Protein AF-A0A257JFY9-F1 (afdb_monomer)

Solvent-accessible surface area (backbone atoms only — not comparable to full-atom values): 14372 Å² total; per-residue (Å²): 50,41,47,43,81,92,27,45,66,62,56,50,49,62,39,60,80,64,70,38,51,76,47,76,38,41,36,40,31,43,28,37,95,82,37,39,39,58,77,63,49,27,48,38,34,42,31,42,54,89,58,31,30,32,40,34,43,37,34,65,67,90,43,100,88,45,66,50,74,50,78,41,83,51,62,62,75,51,90,72,75,80,79,88,63,57,64,82,46,59,60,69,69,66,12,53,51,51,44,61,48,22,59,92,51,60,35,70,68,42,69,66,40,84,53,28,37,38,42,31,46,35,37,40,39,79,49,76,56,101,62,27,32,37,38,37,35,41,36,39,43,35,30,38,21,87,90,44,74,45,81,40,42,34,45,45,78,44,81,77,46,69,47,72,66,52,58,55,54,48,52,51,51,50,26,71,76,49,62,36,46,72,49,84,77,47,72,68,60,50,34,51,28,40,58,72,75,40,78,75,77,79,63,38,67,87,60,85,57,79,79,60,99,83,56,52,68,71,60,48,51,52,34,46,50,50,40,25,46,55,14,25,45,54,11,46,26,38,43,76,74,65,52,82,50,65,59,29,57,50,33,25,55,51,18,51,53,52,41,66,71,75,108

Nearest PDB structures (foldseek):
  5a61-assembly1_A  TM=7.582E-01  e=3.805E-15  Escherichia coli K-12
  3sy3-assembly2_D  TM=6.590E-01  e=3.812E-07  Bacillus anthracis str. 'Ames Ancestor'
  2gfg-assembly3_C  TM=6.046E-01  e=3.385E-06  Halalkalibacterium halodurans
  6yp4-assembly1_A-2  TM=6.021E-01  e=1.535E-05  Hippeastrum hybrid cultivar
  2aca-assembly1_B  TM=4.364E-01  e=3.136E-03  Vibrio parahaemolyticus

Mean predicted aligned error: 5.51 Å

Sequence (263 aa):
MEVPASSQAGVAQSFEHAAATQSALRAIYFDTEQQDLRRNGMSLRLRLEGEAWIQTVKAETGSPLARLEHNVERELAADPLPAINLARHKTGEVGKQLARALAGRGGWRARLLPMFEVQVQRRTLLVTTPEAAVELVFDQGRIEAGSAVQPVSELELELKSGDPGQVLKLARQWCATHGLWLNTVSKASRGWRLVDGGGFGPAVFAHPPQYKAKTAGGAVVARVLDSCLDHVLGNAAAVAAGSRSDDHIHQLRVGLRRLRTAV

Structure (mmCIF, N/CA/C/O backbone):
data_AF-A0A257JFY9-F1
#
_entry.id   AF-A0A257JFY9-F1
#
loop_
_atom_site.group_PDB
_atom_site.id
_atom_site.type_symbol
_atom_site.label_atom_id
_atom_site.label_alt_id
_atom_site.label_comp_id
_atom_site.label_asym_id
_atom_site.label_entity_id
_atom_site.label_seq_id
_atom_site.pdbx_PDB_ins_code
_atom_site.Cartn_x
_atom_site.Cartn_y
_atom_site.Cartn_z
_atom_site.occupancy
_atom_site.B_iso_or_equiv
_atom_site.auth_seq_id
_atom_site.auth_comp_id
_atom_site.auth_asym_id
_atom_site.auth_atom_id
_atom_site.pdbx_PDB_model_num
ATOM 1 N N . MET A 1 1 ? -8.357 0.951 4.622 1.00 93.88 1 MET A N 1
ATOM 2 C CA . MET A 1 1 ? -9.621 0.203 4.812 1.00 93.88 1 MET A CA 1
ATOM 3 C C . MET A 1 1 ? -10.366 0.216 3.503 1.00 93.88 1 MET A C 1
ATOM 5 O O . MET A 1 1 ? -10.376 1.255 2.865 1.00 93.88 1 MET A O 1
ATOM 9 N N . GLU A 1 2 ? -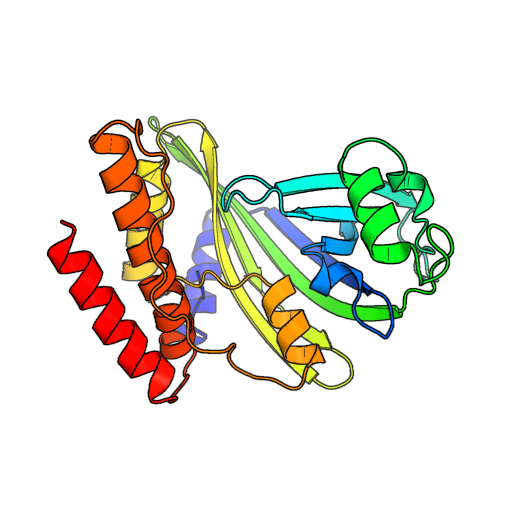10.969 -0.891 3.098 1.00 95.12 2 GLU A N 1
ATOM 10 C CA . GLU A 1 2 ? -11.787 -0.923 1.880 1.00 95.12 2 GLU A CA 1
ATOM 11 C C . GLU A 1 2 ? -13.195 -0.402 2.169 1.00 95.12 2 GLU A C 1
ATOM 13 O O . GLU A 1 2 ? -13.755 -0.652 3.241 1.00 95.12 2 GLU A O 1
ATOM 18 N N . VAL A 1 3 ? -13.751 0.326 1.204 1.00 97.00 3 VAL A N 1
ATOM 19 C CA . VAL A 1 3 ? -15.097 0.892 1.260 1.00 97.00 3 VAL A CA 1
ATOM 20 C C . VAL A 1 3 ? -16.001 0.085 0.320 1.00 97.00 3 VAL A C 1
ATOM 22 O O . VAL A 1 3 ? -15.789 0.109 -0.898 1.00 97.00 3 VAL A O 1
ATOM 25 N N . PRO A 1 4 ? -17.022 -0.626 0.837 1.00 94.81 4 PRO A N 1
ATOM 26 C CA . PRO A 1 4 ? -17.948 -1.365 -0.015 1.00 94.81 4 PRO A CA 1
ATOM 27 C C . PRO A 1 4 ? -18.702 -0.421 -0.947 1.00 94.81 4 PRO A C 1
ATOM 29 O O . PRO A 1 4 ? -19.029 0.703 -0.566 1.00 94.81 4 PRO A O 1
ATOM 32 N N . ALA A 1 5 ? -19.057 -0.911 -2.137 1.00 94.00 5 ALA A N 1
ATOM 33 C CA . ALA A 1 5 ? -19.797 -0.145 -3.142 1.00 94.00 5 ALA A CA 1
ATOM 34 C C . ALA A 1 5 ? -21.065 0.520 -2.574 1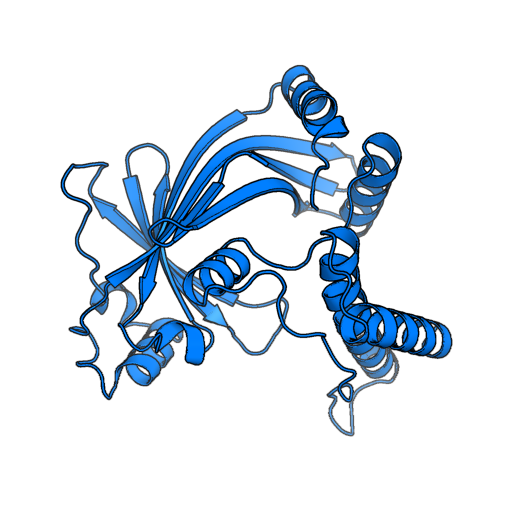.00 94.00 5 ALA A C 1
ATOM 36 O O . ALA A 1 5 ? -21.329 1.685 -2.859 1.00 94.00 5 ALA A O 1
ATOM 37 N N . SER A 1 6 ? -21.794 -0.183 -1.700 1.00 95.06 6 SER A N 1
ATOM 38 C CA . SER A 1 6 ? -23.002 0.320 -1.031 1.00 95.06 6 SER A CA 1
ATOM 39 C C . SER A 1 6 ? -22.768 1.544 -0.143 1.00 95.06 6 SER A C 1
ATOM 41 O O . SER A 1 6 ? -23.707 2.286 0.124 1.00 95.06 6 SER A O 1
ATOM 43 N N . SER A 1 7 ? -21.538 1.761 0.321 1.00 96.75 7 SER A N 1
ATOM 44 C CA . SER A 1 7 ? -21.205 2.800 1.299 1.00 96.75 7 SER A CA 1
ATOM 45 C C . SER A 1 7 ? -20.388 3.950 0.717 1.00 96.75 7 SER A C 1
ATOM 47 O O . SER A 1 7 ? -20.167 4.941 1.411 1.00 96.75 7 SER A O 1
ATOM 49 N N . GLN A 1 8 ? -19.960 3.860 -0.546 1.00 95.62 8 GLN A N 1
ATOM 50 C CA . GLN A 1 8 ? -19.114 4.874 -1.185 1.00 95.62 8 GLN A CA 1
ATOM 51 C C . GLN A 1 8 ? -19.756 6.262 -1.184 1.00 95.62 8 GLN A C 1
ATOM 53 O O . GLN A 1 8 ? -19.079 7.239 -0.880 1.00 95.62 8 GLN A O 1
ATOM 58 N N . ALA A 1 9 ? -21.059 6.348 -1.471 1.00 94.69 9 ALA A N 1
ATOM 59 C CA . ALA A 1 9 ? -21.792 7.613 -1.451 1.00 94.69 9 ALA A CA 1
ATOM 60 C C . ALA A 1 9 ? -21.845 8.222 -0.040 1.00 94.69 9 ALA A C 1
ATOM 62 O O . ALA A 1 9 ? -21.574 9.407 0.128 1.00 94.69 9 ALA A O 1
ATOM 63 N N . GLY A 1 10 ? -22.118 7.403 0.983 1.00 95.06 10 GLY A N 1
ATOM 64 C CA . GLY A 1 10 ? -22.151 7.862 2.373 1.00 95.06 10 GLY A CA 1
ATOM 65 C C . GLY A 1 10 ? -20.782 8.334 2.868 1.00 95.06 10 GLY A C 1
ATOM 66 O O . GLY A 1 10 ? -20.690 9.371 3.515 1.00 95.06 10 GLY A O 1
ATOM 67 N N . VAL A 1 11 ? -19.710 7.615 2.513 1.00 95.62 11 VAL A N 1
ATOM 68 C CA . VAL A 1 11 ? -18.333 8.033 2.821 1.00 95.62 11 VAL A CA 1
ATOM 69 C C . VAL A 1 11 ? -17.990 9.338 2.098 1.00 95.62 11 VAL A C 1
ATOM 71 O O . VAL A 1 11 ? -17.483 10.257 2.732 1.00 95.62 11 VAL A O 1
ATOM 74 N N . ALA A 1 12 ? -18.299 9.462 0.802 1.00 93.56 12 ALA A N 1
ATOM 75 C CA . ALA A 1 12 ? -18.051 10.689 0.042 1.00 93.56 12 ALA A CA 1
ATOM 76 C C . ALA A 1 12 ? -18.771 11.903 0.654 1.00 93.56 12 ALA A C 1
ATOM 78 O O . ALA A 1 12 ? -18.148 12.947 0.848 1.00 93.56 12 ALA A O 1
ATOM 79 N N . GLN A 1 13 ? -20.038 11.739 1.046 1.00 92.12 13 GLN A N 1
ATOM 80 C CA . GLN A 1 13 ? -20.827 12.791 1.685 1.00 92.12 13 GLN A CA 1
ATOM 81 C C . GLN A 1 13 ? -20.194 13.281 2.999 1.00 92.12 13 GLN A C 1
ATOM 83 O O . GLN A 1 13 ? -20.162 14.483 3.263 1.00 92.12 13 GLN A O 1
ATOM 88 N N . SER A 1 14 ? -19.635 12.377 3.813 1.00 92.44 14 SER A N 1
ATOM 89 C CA . SER A 1 14 ? -18.922 12.757 5.041 1.00 92.44 14 SER A CA 1
ATOM 90 C C . SER A 1 14 ? -17.703 13.652 4.779 1.00 92.44 14 SER A C 1
ATOM 92 O O . SER A 1 14 ? -17.395 14.505 5.608 1.00 92.44 14 SER A O 1
ATOM 94 N N . PHE A 1 15 ? -17.030 13.499 3.634 1.00 92.50 15 PHE A N 1
ATOM 95 C CA . PHE A 1 15 ? -15.916 14.368 3.232 1.00 92.50 15 PHE A CA 1
ATOM 96 C C . PHE A 1 15 ? -16.397 15.715 2.676 1.00 92.50 15 PHE A C 1
ATOM 98 O O . PHE A 1 15 ? -15.771 16.743 2.933 1.00 92.50 15 PHE A O 1
ATOM 105 N N . GLU A 1 16 ? -17.508 15.732 1.939 1.00 86.12 16 GLU A N 1
ATOM 106 C CA . GLU A 1 16 ? -18.085 16.960 1.374 1.00 86.12 16 GLU A CA 1
ATOM 107 C C . GLU A 1 16 ? -18.578 17.915 2.464 1.00 86.12 16 GLU A C 1
ATOM 109 O O . GLU A 1 16 ? -18.259 19.103 2.436 1.00 86.12 16 GLU A O 1
ATOM 114 N N . HIS A 1 17 ? -19.270 17.397 3.484 1.00 81.75 17 HIS A N 1
ATOM 115 C CA . HIS A 1 17 ? -19.717 18.204 4.624 1.00 81.75 17 HIS A CA 1
ATOM 116 C C . HIS A 1 17 ? -18.562 18.815 5.431 1.00 81.75 17 HIS A C 1
ATOM 118 O O . HIS A 1 17 ? -18.749 19.825 6.105 1.00 81.75 17 HIS A O 1
ATOM 124 N N . ALA A 1 18 ? -17.375 18.212 5.369 1.00 79.62 18 ALA A N 1
ATOM 125 C CA . ALA A 1 18 ? -16.206 18.622 6.136 1.00 79.62 18 ALA A CA 1
ATOM 126 C C . ALA A 1 18 ? -15.223 19.500 5.336 1.00 79.62 18 ALA A C 1
ATOM 128 O O . ALA A 1 18 ? -14.097 19.708 5.783 1.00 79.62 18 ALA A O 1
ATOM 129 N N . ALA A 1 19 ? -15.635 20.003 4.162 1.00 82.12 19 ALA A N 1
ATOM 130 C CA . ALA A 1 19 ? -14.810 20.823 3.269 1.00 82.12 19 ALA A CA 1
ATOM 131 C C . ALA A 1 19 ? -13.461 20.165 2.902 1.00 82.12 19 ALA A C 1
ATOM 133 O O . ALA A 1 19 ? -12.416 20.817 2.884 1.00 82.12 19 ALA A O 1
A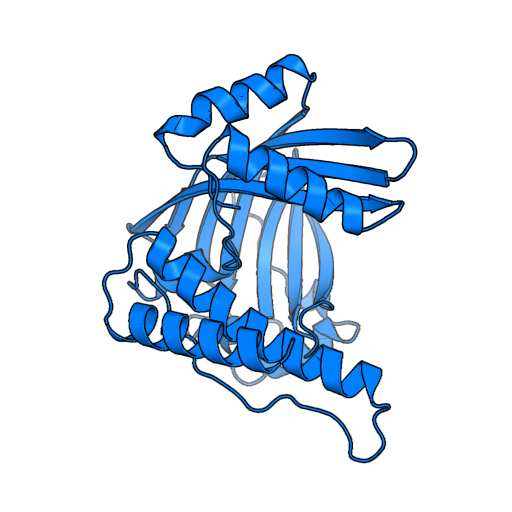TOM 134 N N . ALA A 1 20 ? -13.484 18.859 2.614 1.00 88.69 20 ALA A N 1
ATOM 135 C CA . ALA A 1 20 ? -12.297 18.115 2.205 1.00 88.69 20 ALA A CA 1
ATOM 136 C C . ALA A 1 20 ? -11.646 18.692 0.938 1.00 88.69 20 ALA A C 1
ATOM 138 O O . ALA A 1 20 ? -12.326 19.114 -0.002 1.00 88.69 20 ALA A O 1
ATOM 139 N N . THR A 1 21 ? -10.316 18.630 0.871 1.00 92.69 21 THR A N 1
ATOM 140 C CA . THR A 1 21 ? -9.582 18.964 -0.355 1.00 92.69 21 THR A CA 1
ATOM 141 C C . THR A 1 21 ? -9.656 17.808 -1.342 1.00 92.69 21 THR A C 1
ATOM 143 O O . THR A 1 21 ? -9.698 16.641 -0.946 1.00 92.69 21 THR A O 1
ATOM 146 N N . GLN A 1 22 ? -9.682 18.125 -2.637 1.00 93.25 22 GLN A N 1
ATOM 147 C CA . GLN A 1 22 ? -9.734 17.128 -3.704 1.00 93.25 22 GLN A CA 1
ATOM 148 C C . GLN A 1 22 ? -8.500 17.224 -4.595 1.00 93.25 22 GLN A C 1
ATOM 150 O O . GLN A 1 22 ? -8.040 18.319 -4.914 1.00 93.25 22 GLN A O 1
ATOM 155 N N . SER A 1 23 ? -7.969 16.078 -5.011 1.00 92.38 23 SER A N 1
ATOM 156 C CA . SER A 1 23 ? -6.910 16.019 -6.019 1.00 92.38 23 SER A CA 1
ATOM 157 C C . SER A 1 23 ? -7.015 14.760 -6.874 1.00 92.38 23 SER A C 1
ATOM 159 O O . SER A 1 23 ? -7.367 13.685 -6.389 1.00 92.38 23 SER A O 1
ATOM 161 N N . ALA A 1 24 ? -6.682 14.893 -8.156 1.00 92.81 24 ALA A N 1
ATOM 162 C CA . ALA A 1 24 ? -6.485 13.753 -9.037 1.00 92.81 24 ALA A CA 1
ATOM 163 C C . ALA A 1 24 ? -5.038 13.269 -8.896 1.00 92.81 24 ALA A C 1
ATOM 165 O O . ALA A 1 24 ? -4.100 14.048 -9.056 1.00 92.81 24 ALA A O 1
ATOM 166 N N . LEU A 1 25 ? -4.856 11.984 -8.608 1.00 92.88 25 LEU A N 1
ATOM 167 C CA . LEU A 1 25 ? -3.547 11.355 -8.502 1.00 92.88 25 LEU A CA 1
ATOM 168 C C . LEU A 1 25 ? -3.367 10.319 -9.599 1.00 92.88 25 LEU A C 1
ATOM 170 O O . LEU A 1 25 ? -4.226 9.463 -9.820 1.00 92.88 25 LEU A O 1
ATOM 174 N N . ARG A 1 26 ? -2.193 10.361 -10.225 1.00 94.81 26 ARG A N 1
ATOM 175 C CA . ARG A 1 26 ? -1.740 9.386 -11.213 1.00 94.81 26 ARG A CA 1
ATOM 176 C C . ARG A 1 26 ? -0.365 8.877 -10.809 1.00 94.81 26 ARG A C 1
ATOM 178 O O . ARG A 1 26 ? 0.532 9.677 -10.561 1.00 94.81 26 ARG A O 1
ATOM 185 N N . ALA A 1 27 ? -0.181 7.565 -10.734 1.00 95.56 27 ALA A N 1
ATOM 186 C CA . ALA A 1 27 ? 1.111 6.959 -10.441 1.00 95.56 27 ALA A CA 1
ATOM 187 C C . ALA A 1 27 ? 1.392 5.772 -11.361 1.00 95.56 27 ALA A C 1
ATOM 189 O O . ALA A 1 27 ? 0.638 4.805 -11.365 1.00 95.56 27 ALA A O 1
ATOM 190 N N . ILE A 1 28 ? 2.503 5.824 -12.090 1.00 96.88 28 ILE A N 1
ATOM 191 C CA . ILE A 1 28 ? 2.951 4.762 -12.994 1.00 96.88 28 ILE A CA 1
ATOM 192 C C . ILE A 1 28 ? 4.131 4.054 -12.348 1.00 96.88 28 ILE A C 1
ATOM 194 O O . ILE A 1 28 ? 5.115 4.698 -11.979 1.00 96.88 28 ILE A O 1
ATOM 198 N N . TYR A 1 29 ? 4.025 2.740 -12.197 1.00 97.75 29 TYR A N 1
ATOM 199 C CA . TYR A 1 29 ? 5.049 1.902 -11.590 1.00 97.75 29 TYR A CA 1
ATOM 200 C C . TYR A 1 29 ? 5.923 1.276 -12.668 1.00 97.75 29 TYR A C 1
ATOM 202 O O . TYR A 1 29 ? 5.419 0.788 -13.677 1.00 97.75 29 TYR A O 1
ATOM 210 N N . PHE A 1 30 ? 7.232 1.289 -12.436 1.00 97.56 30 PHE A N 1
ATOM 211 C CA . PHE A 1 30 ? 8.236 0.820 -13.382 1.00 97.56 30 PHE A CA 1
ATOM 212 C C . PHE A 1 30 ? 9.094 -0.272 -12.763 1.00 97.56 30 PHE A C 1
ATOM 214 O O . PHE A 1 30 ? 9.444 -0.207 -11.583 1.00 97.56 30 PHE A O 1
ATOM 221 N N . ASP A 1 31 ? 9.486 -1.238 -13.584 1.00 97.69 31 ASP A N 1
ATOM 222 C CA . ASP A 1 31 ? 10.451 -2.274 -13.223 1.00 97.69 31 ASP A CA 1
ATOM 223 C C . ASP A 1 31 ? 11.125 -2.815 -14.493 1.00 97.69 31 ASP A C 1
ATOM 225 O O . ASP A 1 31 ? 10.816 -2.391 -15.610 1.00 97.69 31 ASP A O 1
ATOM 229 N N . THR A 1 32 ? 12.083 -3.718 -14.337 1.00 97.12 32 THR A N 1
ATOM 230 C CA . THR A 1 32 ? 12.611 -4.497 -15.455 1.00 97.12 32 THR A CA 1
ATOM 231 C C . THR A 1 32 ? 11.546 -5.478 -15.944 1.00 97.12 32 THR A C 1
ATOM 233 O O . THR A 1 32 ? 10.610 -5.819 -15.223 1.00 97.12 32 THR A O 1
ATOM 236 N N . GLU A 1 33 ? 11.714 -6.000 -17.157 1.00 94.94 33 GLU A N 1
ATOM 237 C CA . GLU A 1 33 ? 10.865 -7.084 -17.675 1.00 94.94 33 GLU A CA 1
ATOM 238 C C . GLU A 1 33 ? 10.845 -8.294 -16.730 1.00 94.94 33 GLU A C 1
ATOM 240 O O . GLU A 1 33 ? 9.826 -8.958 -16.564 1.00 94.94 33 GLU A O 1
ATOM 245 N N . GLN A 1 34 ? 11.966 -8.548 -16.053 1.00 94.38 34 GLN A N 1
ATOM 246 C CA . GLN A 1 34 ? 12.046 -9.609 -15.072 1.00 94.38 34 GLN A CA 1
ATOM 247 C C . GLN A 1 34 ? 11.508 -9.184 -13.700 1.00 94.38 34 GLN A C 1
ATOM 249 O O . GLN A 1 34 ? 11.502 -10.039 -12.843 1.00 94.38 34 GLN A O 1
ATOM 254 N N . GLN A 1 35 ? 11.042 -7.963 -13.433 1.00 95.44 35 GLN A N 1
ATOM 255 C CA . GLN A 1 35 ? 10.586 -7.514 -12.101 1.00 95.44 35 GLN A CA 1
ATOM 256 C C . GLN A 1 35 ? 11.685 -7.549 -11.011 1.00 95.44 35 GLN A C 1
ATOM 258 O O . GLN A 1 35 ? 11.479 -8.026 -9.887 1.00 95.44 35 GLN A O 1
ATOM 263 N N . ASP A 1 36 ? 12.905 -7.127 -11.357 1.00 96.31 36 ASP A N 1
ATOM 264 C CA . ASP A 1 36 ? 14.056 -7.183 -10.449 1.00 96.31 36 ASP A CA 1
ATOM 265 C C . ASP A 1 36 ? 13.903 -6.262 -9.229 1.00 96.31 36 ASP A C 1
ATOM 267 O O . ASP A 1 36 ? 14.337 -6.642 -8.140 1.00 96.31 36 ASP A O 1
ATOM 271 N N . LEU A 1 37 ? 13.262 -5.094 -9.356 1.00 95.88 37 LEU A N 1
ATOM 272 C CA . LEU A 1 37 ? 13.035 -4.198 -8.217 1.00 95.88 37 LEU A CA 1
ATOM 273 C C . LEU A 1 37 ? 12.060 -4.830 -7.224 1.00 95.88 37 LEU A C 1
ATOM 275 O O . LEU A 1 37 ? 12.387 -4.947 -6.041 1.00 95.88 37 LEU A O 1
ATOM 279 N N . ARG A 1 38 ? 10.908 -5.317 -7.702 1.00 94.06 38 ARG A N 1
ATOM 280 C CA . ARG A 1 38 ? 9.905 -5.993 -6.868 1.00 94.06 38 ARG A CA 1
ATOM 281 C C . ARG A 1 38 ? 10.505 -7.167 -6.099 1.00 94.06 38 ARG A C 1
ATOM 283 O O . ARG A 1 38 ? 10.293 -7.276 -4.893 1.00 94.06 38 ARG A O 1
ATOM 290 N N . ARG A 1 39 ? 11.272 -8.035 -6.771 1.00 92.75 39 ARG A N 1
ATOM 291 C CA . ARG A 1 39 ? 11.929 -9.192 -6.130 1.00 92.75 39 ARG A CA 1
ATOM 292 C C . ARG A 1 39 ? 12.904 -8.811 -5.021 1.00 92.75 39 ARG A C 1
ATOM 294 O O . ARG A 1 39 ? 13.164 -9.632 -4.148 1.00 92.75 39 ARG A O 1
ATOM 301 N N . ASN A 1 40 ? 13.438 -7.595 -5.060 1.00 92.44 40 ASN A N 1
ATOM 302 C CA . ASN A 1 40 ? 14.346 -7.067 -4.049 1.00 92.44 40 ASN A CA 1
ATOM 303 C C . ASN A 1 40 ? 13.634 -6.157 -3.028 1.00 92.44 40 ASN A C 1
ATOM 305 O O . ASN A 1 40 ? 14.300 -5.388 -2.339 1.00 92.44 40 ASN A O 1
ATOM 309 N N . GLY A 1 41 ? 12.299 -6.212 -2.922 1.00 90.38 41 GLY A N 1
ATOM 310 C CA . GLY A 1 41 ? 11.543 -5.400 -1.958 1.00 90.38 41 GLY A CA 1
ATOM 311 C C . GLY A 1 41 ? 11.577 -3.903 -2.281 1.00 90.38 41 GLY A C 1
ATOM 312 O O . GLY A 1 41 ? 11.505 -3.058 -1.385 1.00 90.38 41 GLY A O 1
ATOM 313 N N . MET A 1 42 ? 11.738 -3.558 -3.561 1.00 92.94 42 MET A N 1
ATOM 314 C CA . MET A 1 42 ? 11.804 -2.181 -4.038 1.00 92.94 42 MET A CA 1
ATOM 315 C C . MET A 1 42 ? 10.621 -1.849 -4.944 1.00 92.94 42 MET A C 1
ATOM 317 O O . MET A 1 42 ? 10.041 -2.704 -5.611 1.00 92.94 42 MET A O 1
ATOM 321 N N . SER A 1 43 ? 10.274 -0.567 -4.999 1.00 94.12 43 SER A N 1
ATOM 322 C CA . SER A 1 43 ? 9.332 -0.039 -5.984 1.00 94.12 43 SER A CA 1
ATOM 323 C C . SER A 1 43 ? 9.842 1.279 -6.540 1.00 94.12 43 SER A C 1
ATOM 325 O O . SER A 1 43 ? 10.358 2.114 -5.796 1.00 94.12 43 SER A O 1
ATOM 327 N N . LEU A 1 44 ? 9.680 1.462 -7.846 1.00 96.12 44 LEU A N 1
ATOM 328 C CA . LEU A 1 44 ? 9.959 2.704 -8.548 1.00 96.12 44 LEU A CA 1
ATOM 329 C C . LEU A 1 44 ? 8.668 3.187 -9.200 1.00 96.12 44 LEU A C 1
ATOM 331 O O . LEU A 1 44 ? 7.977 2.414 -9.863 1.00 96.12 44 LEU A O 1
ATOM 335 N N . ARG A 1 45 ? 8.350 4.468 -9.026 1.00 95.81 45 ARG A N 1
ATOM 336 C CA . ARG A 1 45 ? 7.189 5.083 -9.670 1.00 95.81 45 ARG A CA 1
ATOM 337 C C . ARG A 1 45 ? 7.458 6.510 -10.122 1.00 95.81 45 ARG A C 1
ATOM 339 O O . ARG A 1 45 ? 8.270 7.203 -9.510 1.00 95.81 45 ARG A O 1
ATOM 346 N N . LEU A 1 46 ? 6.707 6.948 -11.125 1.00 95.06 46 LEU A N 1
ATOM 347 C CA . LEU A 1 46 ? 6.430 8.359 -11.383 1.00 95.06 46 LEU A CA 1
ATOM 348 C C . LEU A 1 46 ? 5.037 8.675 -10.855 1.00 95.06 46 LEU A C 1
ATOM 350 O O . LEU A 1 46 ? 4.080 8.004 -11.230 1.00 95.06 46 LEU A O 1
ATOM 354 N N . ARG A 1 47 ? 4.922 9.672 -9.983 1.00 93.44 47 ARG A N 1
ATOM 355 C CA . ARG A 1 47 ? 3.650 10.164 -9.447 1.00 93.44 47 ARG A CA 1
ATOM 356 C C . ARG A 1 47 ? 3.426 11.596 -9.914 1.00 93.44 47 ARG A C 1
ATOM 358 O O . ARG A 1 47 ? 4.311 12.416 -9.725 1.00 93.44 47 ARG A O 1
ATOM 365 N N . LEU A 1 48 ? 2.271 11.884 -10.496 1.00 91.12 48 LEU A N 1
ATOM 366 C CA . LEU A 1 48 ? 1.854 13.242 -10.822 1.00 91.12 48 LEU A CA 1
ATOM 367 C C . LEU A 1 48 ? 1.252 13.885 -9.570 1.00 91.12 48 LEU A C 1
ATOM 369 O O . LEU A 1 48 ? 0.283 13.361 -9.016 1.00 91.12 48 LEU A O 1
ATOM 373 N N . GLU A 1 49 ? 1.843 14.987 -9.120 1.00 82.19 49 GLU A N 1
ATOM 374 C CA . GLU A 1 49 ? 1.349 15.812 -8.018 1.00 82.19 49 GLU A CA 1
ATOM 375 C C . GLU A 1 49 ? 1.164 17.243 -8.521 1.00 82.19 49 GLU A C 1
ATOM 377 O O . GLU A 1 49 ? 2.133 17.930 -8.844 1.00 82.19 49 GLU A O 1
ATOM 382 N N . GLY A 1 50 ? -0.093 17.682 -8.636 1.00 81.50 50 GLY A N 1
ATOM 383 C CA . GLY A 1 50 ? -0.415 18.936 -9.315 1.00 81.50 50 GLY A CA 1
ATOM 384 C C . GLY A 1 50 ? 0.062 18.897 -10.767 1.00 81.50 50 GLY A C 1
ATOM 385 O O . GLY A 1 50 ? -0.359 18.036 -11.537 1.00 81.50 50 GLY A O 1
ATOM 386 N N . GLU A 1 51 ? 0.971 19.803 -11.113 1.00 83.56 51 GLU A N 1
ATOM 387 C CA . GLU A 1 51 ? 1.579 19.889 -12.442 1.00 83.56 51 GLU A CA 1
ATOM 388 C C . GLU A 1 51 ? 2.986 19.285 -12.501 1.00 83.56 51 GLU A C 1
ATOM 390 O O . GLU A 1 51 ? 3.654 19.465 -13.506 1.00 83.56 51 GLU A O 1
ATOM 395 N N . ALA A 1 52 ? 3.485 18.597 -11.471 1.00 86.88 52 ALA A N 1
ATOM 396 C CA . ALA A 1 52 ? 4.852 18.069 -11.465 1.00 86.88 52 ALA A CA 1
ATOM 397 C C . ALA A 1 52 ? 4.885 16.545 -11.348 1.00 86.88 52 ALA A C 1
ATOM 399 O O . ALA A 1 52 ? 4.149 15.934 -10.568 1.00 86.88 52 ALA A O 1
ATOM 400 N N . TRP A 1 53 ? 5.786 15.914 -12.098 1.00 91.88 53 TRP A N 1
ATOM 401 C CA . TRP A 1 53 ? 6.086 14.501 -11.910 1.00 91.88 53 TRP A CA 1
ATOM 402 C C . TRP A 1 53 ? 7.115 14.317 -10.799 1.00 91.88 53 TRP A C 1
ATOM 404 O O . TRP A 1 53 ? 8.141 14.981 -10.768 1.00 91.88 53 TRP A O 1
ATOM 414 N N . ILE A 1 54 ? 6.892 13.355 -9.915 1.00 92.31 54 ILE A N 1
ATOM 415 C CA . ILE A 1 54 ? 7.809 12.983 -8.841 1.00 92.31 54 ILE A CA 1
ATOM 416 C C . ILE A 1 54 ? 8.262 11.548 -9.069 1.00 92.31 54 ILE A C 1
ATOM 418 O O . ILE A 1 54 ? 7.447 10.624 -9.095 1.00 92.31 54 ILE A O 1
ATOM 422 N N . GLN A 1 55 ? 9.569 11.348 -9.223 1.00 95.31 55 GLN A N 1
ATOM 423 C CA . GLN A 1 55 ? 10.165 10.020 -9.285 1.00 95.31 55 GLN A CA 1
ATOM 424 C C . GLN A 1 55 ? 10.495 9.552 -7.870 1.00 95.31 55 GLN A C 1
ATOM 426 O O . GLN A 1 55 ? 11.321 10.151 -7.180 1.00 95.31 55 GLN A O 1
ATOM 431 N N . THR A 1 56 ? 9.865 8.463 -7.445 1.00 94.00 56 THR A N 1
ATOM 432 C CA . THR A 1 56 ? 10.040 7.900 -6.106 1.00 94.00 56 THR A CA 1
ATOM 433 C C . THR A 1 56 ? 10.613 6.500 -6.202 1.00 94.00 56 THR A C 1
ATOM 435 O O . THR A 1 56 ? 10.031 5.645 -6.871 1.00 94.00 56 THR A O 1
ATOM 438 N N . VAL A 1 57 ? 11.685 6.240 -5.453 1.00 94.19 57 VAL A N 1
ATOM 439 C CA . VAL A 1 57 ? 12.107 4.875 -5.122 1.00 94.19 57 VAL A CA 1
ATOM 440 C C . VAL A 1 57 ? 11.791 4.610 -3.659 1.00 94.19 57 VAL A C 1
ATOM 442 O O . VAL A 1 57 ? 12.219 5.368 -2.785 1.00 94.19 57 VAL A O 1
ATOM 445 N N . LYS A 1 58 ? 11.059 3.525 -3.397 1.00 91.25 58 LYS A N 1
ATOM 446 C CA . LYS A 1 58 ? 10.873 2.986 -2.048 1.00 91.25 58 LYS A CA 1
ATOM 447 C C . LYS A 1 58 ? 11.607 1.666 -1.912 1.00 91.25 58 LYS A C 1
ATOM 449 O O . LYS A 1 58 ? 11.586 0.864 -2.844 1.00 91.25 58 LYS A O 1
ATOM 454 N N . ALA A 1 59 ? 12.205 1.448 -0.751 1.00 87.75 59 ALA A N 1
ATOM 455 C CA . ALA A 1 59 ? 12.877 0.206 -0.415 1.00 87.75 59 ALA A CA 1
ATOM 456 C C . ALA A 1 59 ? 12.479 -0.253 0.989 1.00 87.75 59 ALA A C 1
ATOM 458 O O . ALA A 1 59 ? 12.396 0.550 1.927 1.00 87.75 59 ALA A O 1
ATOM 459 N N . GLU A 1 60 ? 12.218 -1.547 1.128 1.00 79.56 60 GLU A N 1
ATOM 460 C CA . GLU A 1 60 ? 11.982 -2.168 2.423 1.00 79.56 60 GLU A CA 1
ATOM 461 C C . GLU A 1 60 ? 13.256 -2.149 3.278 1.00 79.56 60 GLU A C 1
ATOM 463 O O . GLU A 1 60 ? 14.372 -2.316 2.791 1.00 79.56 60 GLU A O 1
ATOM 468 N N . THR A 1 61 ? 13.097 -1.942 4.586 1.00 63.38 61 THR A N 1
ATOM 469 C CA . THR A 1 61 ? 14.227 -1.936 5.536 1.00 63.38 61 THR A CA 1
ATOM 470 C C . THR A 1 61 ? 14.260 -3.167 6.439 1.00 63.38 61 THR A C 1
ATOM 472 O O . THR A 1 61 ? 15.032 -3.217 7.394 1.00 63.38 61 THR A O 1
ATOM 475 N N . GLY A 1 62 ? 13.402 -4.158 6.173 1.00 56.06 62 GLY A N 1
ATOM 476 C CA . GLY A 1 62 ? 13.203 -5.320 7.046 1.00 56.06 62 GLY A CA 1
ATOM 477 C C . GLY A 1 62 ? 12.376 -5.034 8.309 1.00 56.06 62 GLY A C 1
ATOM 478 O O . GLY A 1 62 ? 12.172 -5.936 9.117 1.00 56.06 62 GLY A O 1
ATOM 479 N N . SER A 1 63 ? 11.876 -3.805 8.487 1.00 47.22 63 SER A N 1
ATOM 480 C CA . SER A 1 63 ? 10.867 -3.455 9.493 1.00 47.22 63 SER A CA 1
ATOM 481 C C . SER A 1 63 ? 9.527 -3.171 8.805 1.00 47.22 63 SER A C 1
ATOM 483 O O . SER A 1 63 ? 9.508 -2.370 7.868 1.00 47.22 63 SER A O 1
ATOM 485 N N . PRO A 1 64 ? 8.398 -3.740 9.272 1.00 49.94 64 PRO A N 1
ATOM 486 C CA . PRO A 1 64 ? 7.073 -3.463 8.706 1.00 49.94 64 PRO A CA 1
ATOM 487 C C . PRO A 1 64 ? 6.695 -1.975 8.734 1.00 49.94 64 PRO A C 1
ATOM 489 O O . PRO A 1 64 ? 5.946 -1.505 7.878 1.00 49.94 64 PRO A O 1
ATOM 492 N N . LEU A 1 65 ? 7.242 -1.234 9.706 1.00 45.06 65 LEU A N 1
ATOM 493 C CA . LEU A 1 65 ? 6.936 0.174 9.962 1.00 45.06 65 LEU A CA 1
ATOM 494 C C . LEU A 1 65 ? 7.954 1.148 9.357 1.00 45.06 65 LEU A C 1
ATOM 496 O O . LEU A 1 65 ? 7.683 2.345 9.319 1.00 45.06 65 LEU A O 1
ATOM 500 N N . ALA A 1 66 ? 9.115 0.673 8.891 1.00 50.03 66 ALA A N 1
ATOM 501 C CA . ALA A 1 66 ? 10.139 1.544 8.321 1.00 50.03 66 ALA A CA 1
ATOM 502 C C . ALA A 1 66 ? 10.375 1.221 6.845 1.00 50.03 66 ALA A C 1
ATOM 504 O O . ALA A 1 66 ? 10.706 0.100 6.450 1.00 50.03 66 ALA A O 1
ATOM 505 N N . ARG A 1 67 ? 10.236 2.244 6.008 1.00 65.81 67 ARG A N 1
ATOM 506 C CA . ARG A 1 67 ? 10.546 2.188 4.582 1.00 65.81 67 ARG A CA 1
ATOM 507 C C . ARG A 1 67 ? 11.490 3.332 4.273 1.00 65.81 67 ARG A C 1
ATOM 509 O O . ARG A 1 67 ? 11.297 4.437 4.773 1.00 65.81 67 ARG A O 1
ATOM 516 N N . LEU A 1 68 ? 12.506 3.065 3.463 1.00 71.25 68 LEU A N 1
ATOM 517 C CA . LEU A 1 68 ? 13.279 4.144 2.870 1.00 71.25 68 LEU A CA 1
ATOM 518 C C . LEU A 1 68 ? 12.493 4.670 1.677 1.00 71.25 68 LEU A C 1
ATOM 520 O O . LEU A 1 68 ? 12.015 3.890 0.854 1.00 71.25 68 LEU A O 1
ATOM 524 N N . GLU A 1 69 ? 12.379 5.985 1.581 1.00 84.12 69 GLU A N 1
ATOM 525 C CA . GLU A 1 69 ? 11.745 6.670 0.464 1.00 84.12 69 GLU A CA 1
ATOM 526 C C . GLU A 1 69 ? 12.675 7.785 -0.005 1.00 84.12 69 GLU A C 1
ATOM 528 O O . GLU A 1 69 ? 13.143 8.592 0.795 1.00 84.12 69 GLU A O 1
ATOM 533 N N . HIS A 1 70 ? 12.974 7.805 -1.302 1.00 84.38 70 HIS A N 1
ATOM 534 C CA . HIS A 1 70 ? 13.745 8.872 -1.926 1.00 84.38 70 HIS A CA 1
ATOM 535 C C . HIS A 1 70 ? 12.937 9.453 -3.085 1.00 84.38 70 HIS A C 1
ATOM 537 O O . HIS A 1 70 ? 12.695 8.767 -4.082 1.00 84.38 70 HIS A O 1
ATOM 543 N N . ASN A 1 71 ? 12.538 10.716 -2.932 1.00 86.38 71 ASN A N 1
ATOM 544 C CA . ASN A 1 71 ? 11.757 11.476 -3.901 1.00 86.38 71 ASN A CA 1
ATOM 545 C C . ASN A 1 71 ? 12.654 12.437 -4.670 1.00 86.38 71 ASN A C 1
ATOM 547 O O . ASN A 1 71 ? 13.509 13.100 -4.086 1.00 86.38 71 ASN A O 1
ATOM 551 N N . VAL A 1 72 ? 12.441 12.510 -5.978 1.00 82.38 72 VAL A N 1
ATOM 552 C CA . VAL A 1 72 ? 13.125 13.441 -6.868 1.00 82.38 72 VAL A CA 1
ATOM 553 C C . VAL A 1 72 ? 12.070 14.095 -7.743 1.00 82.38 72 VAL A C 1
ATOM 555 O O . VAL A 1 72 ? 11.417 13.414 -8.538 1.00 82.38 72 VAL A O 1
ATOM 558 N N . GLU A 1 73 ? 11.914 15.407 -7.597 1.00 80.25 73 GLU A N 1
ATOM 559 C CA . GLU A 1 73 ? 11.098 16.207 -8.505 1.00 80.25 73 GLU A CA 1
ATOM 560 C C . GLU A 1 73 ? 11.616 16.076 -9.937 1.00 80.25 73 GLU A C 1
ATOM 562 O O . GLU A 1 73 ? 12.825 16.075 -10.205 1.00 80.25 73 GLU A O 1
ATOM 567 N N . ARG A 1 74 ? 10.681 15.912 -10.863 1.00 80.88 74 ARG A N 1
ATOM 568 C CA . ARG A 1 74 ? 10.904 15.864 -12.302 1.00 80.88 74 ARG A CA 1
ATOM 569 C C . ARG A 1 74 ? 10.198 17.047 -12.952 1.00 80.88 74 ARG A C 1
ATOM 571 O O . ARG A 1 74 ? 9.657 17.922 -12.288 1.00 80.88 74 ARG A 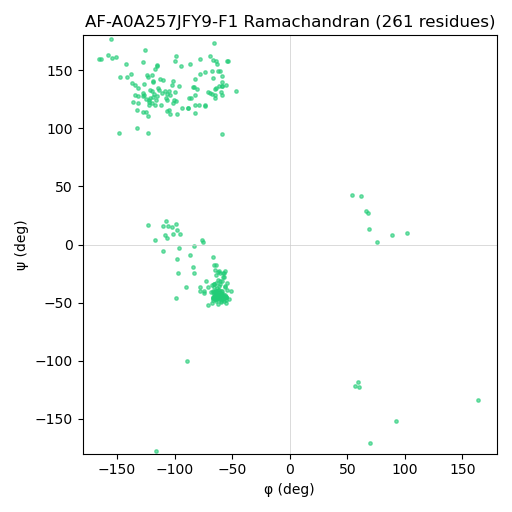O 1
ATOM 578 N N . GLU A 1 75 ? 10.296 17.077 -14.272 1.00 74.81 75 GLU A N 1
ATOM 579 C CA . GLU A 1 75 ? 9.718 18.109 -15.121 1.00 74.81 75 GLU A CA 1
ATOM 580 C C . GLU A 1 75 ? 8.216 18.293 -14.864 1.00 74.81 75 GLU A C 1
ATOM 582 O O . GLU A 1 75 ? 7.529 17.394 -14.358 1.00 74.81 75 GLU A O 1
ATOM 587 N N . LEU A 1 76 ? 7.726 19.475 -15.244 1.00 75.19 76 LEU A N 1
ATOM 588 C CA . LEU A 1 76 ? 6.299 19.760 -15.289 1.00 75.19 76 LEU A CA 1
ATOM 589 C C . LEU A 1 76 ? 5.576 18.713 -16.148 1.00 75.19 76 LEU A C 1
ATOM 591 O O . LEU A 1 76 ? 6.182 18.036 -16.982 1.00 75.19 76 LEU A O 1
ATOM 595 N N . ALA A 1 77 ? 4.277 18.573 -15.924 1.00 68.38 77 ALA A N 1
ATOM 596 C CA . ALA A 1 77 ? 3.392 17.649 -16.596 1.00 68.38 77 ALA A CA 1
ATOM 597 C C . ALA A 1 77 ? 3.419 17.941 -18.098 1.00 68.38 77 ALA A C 1
ATOM 599 O O . ALA A 1 77 ? 2.720 18.817 -18.596 1.00 68.38 77 ALA A O 1
ATOM 600 N N . ALA A 1 78 ? 4.268 17.205 -18.805 1.00 64.38 78 ALA A N 1
ATOM 601 C CA . ALA A 1 78 ? 4.414 17.260 -20.243 1.00 64.38 78 ALA A CA 1
ATOM 602 C C . ALA A 1 78 ? 4.036 15.905 -20.846 1.00 64.38 78 ALA A C 1
ATOM 604 O O . ALA A 1 78 ? 4.169 14.855 -20.208 1.00 64.38 78 ALA A O 1
ATOM 605 N N . ASP A 1 79 ? 3.553 15.960 -22.082 1.00 65.88 79 ASP A N 1
ATOM 606 C CA . ASP A 1 79 ? 3.502 14.825 -22.995 1.00 65.88 79 ASP A CA 1
ATOM 607 C C . ASP A 1 79 ? 4.682 15.003 -23.969 1.00 65.88 79 ASP A C 1
ATOM 609 O O . ASP A 1 79 ? 4.780 16.066 -24.593 1.00 65.88 79 ASP A O 1
ATOM 613 N N . PRO A 1 80 ? 5.630 14.053 -24.072 1.00 76.50 80 PRO A N 1
ATOM 614 C CA . PRO A 1 80 ? 5.640 12.706 -23.496 1.00 76.50 80 PRO A CA 1
ATOM 615 C C . PRO A 1 80 ? 5.979 12.629 -22.002 1.00 76.50 80 PRO A C 1
ATOM 617 O O . PRO A 1 80 ? 6.633 13.501 -21.435 1.00 76.50 80 PRO A O 1
ATOM 620 N N . LEU A 1 81 ? 5.585 11.504 -21.393 1.00 83.88 81 LEU A N 1
ATOM 621 C CA . LEU A 1 81 ? 5.954 11.105 -20.029 1.00 83.88 81 LEU A CA 1
ATOM 622 C C . LEU A 1 81 ? 7.466 11.276 -19.772 1.00 83.88 81 LEU A C 1
ATOM 624 O O . LEU A 1 81 ? 8.268 10.771 -20.568 1.00 83.88 81 LEU A O 1
ATOM 628 N N . PRO A 1 82 ? 7.883 11.900 -18.649 1.00 84.31 82 PRO A N 1
ATOM 629 C CA . PRO A 1 82 ? 9.298 12.093 -18.361 1.00 84.31 82 PRO A CA 1
ATOM 630 C C . PRO A 1 82 ? 10.064 10.772 -18.291 1.00 84.31 82 PRO A C 1
ATOM 632 O O . PRO A 1 82 ? 9.647 9.817 -17.631 1.00 84.31 82 PRO A O 1
ATOM 635 N N . ALA A 1 83 ? 11.245 10.733 -18.907 1.00 87.56 83 ALA A N 1
ATOM 636 C CA . ALA A 1 83 ? 12.103 9.557 -18.845 1.00 87.56 83 ALA A CA 1
ATOM 637 C C . ALA A 1 83 ? 12.597 9.300 -17.409 1.00 87.56 83 ALA A C 1
ATOM 639 O O . ALA A 1 83 ? 13.109 10.205 -16.730 1.00 87.56 83 ALA A O 1
ATOM 640 N N . ILE A 1 84 ? 12.511 8.042 -16.961 1.00 92.06 84 ILE A N 1
ATOM 641 C CA . ILE A 1 84 ? 13.107 7.606 -15.696 1.00 92.06 84 ILE A CA 1
ATOM 642 C C . ILE A 1 84 ? 14.617 7.851 -15.725 1.00 92.06 84 ILE A C 1
ATOM 644 O O . ILE A 1 84 ? 15.315 7.438 -16.648 1.00 92.06 84 ILE A O 1
ATOM 648 N N . ASN A 1 85 ? 15.139 8.467 -14.664 1.00 91.75 85 ASN A N 1
ATOM 649 C CA . ASN A 1 85 ? 16.575 8.629 -14.470 1.00 91.75 85 ASN A CA 1
ATOM 650 C C . ASN A 1 85 ? 16.994 8.004 -13.136 1.00 91.75 85 ASN A C 1
ATOM 652 O O . ASN A 1 85 ? 16.910 8.636 -12.081 1.00 91.75 85 ASN A O 1
ATOM 656 N N . LEU A 1 86 ? 17.457 6.753 -13.187 1.00 93.44 86 LEU A N 1
ATOM 657 C CA . LEU A 1 86 ? 17.884 5.997 -12.007 1.00 93.44 86 LEU A CA 1
ATOM 658 C C . LEU A 1 86 ? 19.080 6.637 -11.290 1.00 93.44 86 LEU A C 1
ATOM 660 O O . LEU A 1 86 ? 19.180 6.547 -10.068 1.00 93.44 86 LEU A O 1
ATOM 664 N N . ALA A 1 87 ? 19.964 7.329 -12.017 1.00 91.44 87 ALA A N 1
ATOM 665 C CA . ALA A 1 87 ? 21.158 7.949 -11.441 1.00 91.44 87 ALA A CA 1
ATOM 666 C C . ALA A 1 87 ? 20.829 9.061 -10.429 1.00 91.44 87 ALA A C 1
ATOM 668 O O . ALA A 1 87 ? 21.676 9.405 -9.602 1.00 91.44 87 ALA A O 1
ATOM 669 N N . ARG A 1 88 ? 19.599 9.594 -10.444 1.00 91.75 88 ARG A N 1
ATOM 670 C CA . ARG A 1 88 ? 19.104 10.529 -9.420 1.00 91.75 88 ARG A CA 1
ATOM 671 C C . ARG A 1 88 ? 18.988 9.885 -8.035 1.00 91.75 88 ARG A C 1
ATOM 673 O O . ARG A 1 88 ? 19.072 10.589 -7.038 1.00 91.75 88 ARG A O 1
ATOM 680 N N . HIS A 1 89 ? 18.887 8.558 -7.962 1.00 92.25 89 HIS A N 1
ATOM 681 C CA . HIS A 1 89 ? 18.819 7.811 -6.707 1.00 92.25 89 HIS A CA 1
ATOM 682 C C . HIS A 1 89 ? 20.142 7.134 -6.332 1.00 92.25 89 HIS A C 1
ATOM 684 O O . HIS A 1 89 ? 20.141 6.261 -5.475 1.00 92.25 89 HIS A O 1
ATOM 690 N N . LYS A 1 90 ? 21.276 7.507 -6.945 1.00 91.25 90 LYS A N 1
ATOM 691 C CA . LYS A 1 90 ? 22.562 6.806 -6.758 1.00 91.25 90 LYS A CA 1
ATOM 692 C C . LYS A 1 90 ? 23.163 6.888 -5.352 1.00 91.25 90 LYS A C 1
ATOM 694 O O . LYS A 1 90 ? 24.073 6.128 -5.034 1.00 91.25 90 LYS A O 1
ATOM 699 N N . THR A 1 91 ? 22.712 7.837 -4.539 1.00 88.69 91 THR A N 1
ATOM 700 C CA . THR A 1 91 ? 23.266 8.120 -3.214 1.00 88.69 91 THR A CA 1
ATOM 701 C C . THR A 1 91 ? 22.439 7.478 -2.100 1.00 88.69 91 THR A C 1
ATOM 703 O O . THR A 1 91 ? 21.284 7.090 -2.282 1.00 88.69 91 THR A O 1
ATOM 706 N N . GLY A 1 92 ? 23.050 7.366 -0.919 1.00 88.56 92 GLY A N 1
ATOM 707 C CA . GLY A 1 92 ? 22.395 6.817 0.266 1.00 88.56 92 GLY A CA 1
ATOM 708 C C . GLY A 1 92 ? 22.123 5.313 0.180 1.00 88.56 92 GLY A C 1
ATOM 709 O O . GLY A 1 92 ? 22.609 4.607 -0.705 1.00 88.56 92 GLY A O 1
ATOM 710 N N . GLU A 1 93 ? 21.357 4.811 1.144 1.00 89.25 93 GLU A N 1
ATOM 711 C CA . GLU A 1 93 ? 21.071 3.378 1.258 1.00 89.25 93 GLU A CA 1
ATOM 712 C C . GLU A 1 93 ? 20.140 2.881 0.143 1.00 89.25 93 GLU A C 1
ATOM 714 O O . GLU A 1 93 ? 20.379 1.817 -0.426 1.00 89.25 93 GL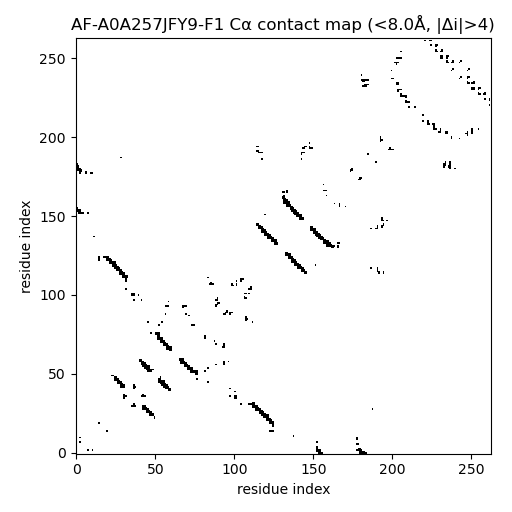U A O 1
ATOM 719 N N . VAL A 1 94 ? 19.162 3.701 -0.263 1.00 89.69 94 VAL A N 1
ATOM 720 C CA . VAL A 1 94 ? 18.292 3.419 -1.419 1.00 89.69 94 VAL A CA 1
ATOM 721 C C . VAL A 1 94 ? 19.120 3.191 -2.683 1.00 89.69 94 VAL A C 1
ATOM 723 O O . VAL A 1 94 ? 18.873 2.230 -3.407 1.00 89.69 94 VAL A O 1
ATOM 726 N N . GLY A 1 95 ? 20.140 4.019 -2.929 1.00 91.94 95 GLY A N 1
ATOM 727 C CA . GLY A 1 95 ? 21.012 3.867 -4.091 1.00 91.94 95 GLY A CA 1
ATOM 728 C C . GLY A 1 95 ? 21.834 2.586 -4.077 1.00 91.94 95 GLY A C 1
ATOM 729 O O . GLY A 1 95 ? 21.956 1.924 -5.105 1.00 91.94 95 GLY A O 1
ATOM 730 N N . LYS A 1 96 ? 22.350 2.179 -2.912 1.00 92.25 96 LYS A N 1
ATOM 731 C CA . LYS A 1 96 ? 23.076 0.905 -2.781 1.00 92.25 96 LYS A CA 1
ATOM 732 C C . LYS A 1 96 ? 22.173 -0.291 -3.068 1.00 92.25 96 LYS A C 1
ATOM 734 O O . LYS A 1 96 ? 22.592 -1.205 -3.776 1.00 92.25 96 LYS A O 1
ATOM 739 N N . GLN A 1 97 ? 20.950 -0.290 -2.539 1.00 92.56 97 GLN A N 1
ATOM 740 C CA . GLN A 1 97 ? 19.986 -1.363 -2.789 1.00 92.56 97 GLN A CA 1
ATOM 741 C C . GLN A 1 97 ? 19.558 -1.397 -4.257 1.00 92.56 97 GLN A C 1
ATOM 743 O O . GLN A 1 97 ? 19.578 -2.460 -4.871 1.00 92.56 97 GLN A O 1
ATOM 748 N N . LEU A 1 98 ? 19.304 -0.230 -4.854 1.00 94.38 98 LEU A N 1
ATOM 749 C CA . LEU A 1 98 ? 18.954 -0.106 -6.268 1.00 94.38 98 LEU A CA 1
ATOM 750 C C . LEU A 1 98 ? 20.077 -0.615 -7.183 1.00 94.38 98 LEU A C 1
ATOM 752 O O . LEU A 1 98 ? 19.823 -1.367 -8.121 1.00 94.38 98 LEU A O 1
ATOM 756 N N . ALA A 1 99 ? 21.331 -0.267 -6.879 1.00 94.50 99 ALA A N 1
ATOM 757 C CA . ALA A 1 99 ? 22.494 -0.757 -7.614 1.00 94.50 99 ALA A CA 1
ATOM 758 C C . ALA A 1 99 ? 22.623 -2.284 -7.536 1.00 94.50 99 ALA A C 1
ATOM 760 O O . ALA A 1 99 ? 22.931 -2.917 -8.543 1.00 94.50 99 ALA A O 1
ATOM 761 N N . ARG A 1 100 ? 22.367 -2.878 -6.361 1.00 94.50 100 ARG A N 1
ATOM 762 C CA . ARG A 1 100 ? 22.378 -4.337 -6.170 1.00 94.50 100 ARG A CA 1
ATOM 763 C C . ARG A 1 100 ? 21.253 -5.014 -6.947 1.00 94.50 100 ARG A C 1
ATOM 765 O O . ARG A 1 100 ? 21.530 -5.959 -7.679 1.00 94.50 100 ARG A O 1
ATOM 772 N N . ALA A 1 101 ? 20.027 -4.500 -6.843 1.00 94.81 101 ALA A N 1
ATOM 773 C CA . ALA A 1 101 ? 18.863 -5.035 -7.549 1.00 94.81 101 ALA A CA 1
ATOM 774 C C . ALA A 1 101 ? 19.058 -5.030 -9.078 1.00 94.81 101 ALA A C 1
ATOM 776 O O . ALA A 1 101 ? 18.568 -5.918 -9.769 1.00 94.81 101 ALA A O 1
ATOM 777 N N . LEU A 1 102 ? 19.816 -4.061 -9.605 1.00 96.12 102 LEU A N 1
ATOM 778 C CA . LEU A 1 102 ? 20.028 -3.869 -11.043 1.00 96.12 102 LEU A CA 1
ATOM 779 C C . LEU A 1 102 ? 21.422 -4.279 -11.550 1.00 96.12 102 LEU A C 1
ATOM 781 O O . LEU A 1 102 ? 21.722 -4.068 -12.730 1.00 96.12 102 LEU A O 1
ATOM 785 N N . ALA A 1 103 ? 22.282 -4.868 -10.711 1.00 91.44 103 ALA A N 1
ATOM 786 C CA . ALA A 1 103 ? 23.688 -5.136 -11.042 1.00 91.44 103 ALA A CA 1
ATOM 787 C C . ALA A 1 103 ? 23.866 -5.985 -12.319 1.00 91.44 103 ALA A C 1
ATOM 789 O O . ALA A 1 103 ? 24.773 -5.731 -13.107 1.00 91.44 103 ALA A O 1
ATOM 790 N N . GLY A 1 104 ? 22.959 -6.937 -12.569 1.00 90.31 104 GLY A N 1
ATOM 791 C CA . GLY A 1 104 ? 22.943 -7.791 -13.768 1.00 90.31 104 GLY A CA 1
ATOM 792 C C . GLY A 1 104 ? 22.042 -7.303 -14.911 1.00 90.31 104 GLY A C 1
ATOM 793 O O . GLY A 1 104 ? 21.790 -8.050 -15.852 1.00 90.31 104 GLY A O 1
ATOM 794 N N . ARG A 1 105 ? 21.505 -6.080 -14.823 1.00 92.12 105 ARG A N 1
ATOM 795 C CA . ARG A 1 105 ? 20.495 -5.532 -15.751 1.00 92.12 105 ARG A CA 1
ATOM 796 C C . ARG A 1 105 ? 20.926 -4.229 -16.418 1.00 92.12 105 ARG A C 1
ATOM 798 O O . ARG A 1 105 ? 20.091 -3.498 -16.930 1.00 92.12 105 ARG A O 1
ATOM 805 N N . GLY A 1 106 ? 22.221 -3.913 -16.394 1.00 90.38 106 GLY A N 1
ATOM 806 C CA . GLY A 1 106 ? 22.749 -2.631 -16.877 1.00 90.38 106 GLY A CA 1
ATOM 807 C C . GLY A 1 106 ? 22.794 -1.529 -15.810 1.00 90.38 106 GLY A C 1
ATOM 808 O O . GLY A 1 106 ? 23.093 -0.377 -16.132 1.00 90.38 106 GLY A O 1
ATOM 809 N N . GLY A 1 107 ? 22.529 -1.861 -14.539 1.00 92.44 107 GLY A N 1
ATOM 810 C CA . GLY A 1 107 ? 22.670 -0.954 -13.400 1.00 92.44 107 GLY A CA 1
ATOM 811 C C . GLY A 1 107 ? 21.849 0.325 -13.566 1.00 92.44 107 GLY A C 1
ATOM 812 O O . GLY A 1 107 ? 20.642 0.287 -13.776 1.00 92.44 107 GLY A O 1
ATOM 813 N N . TRP A 1 108 ? 22.517 1.478 -13.530 1.00 93.25 108 TRP A N 1
ATOM 814 C CA . TRP A 1 108 ? 21.888 2.798 -13.685 1.00 93.25 108 TRP A CA 1
ATOM 815 C C . TRP A 1 108 ? 21.299 3.072 -15.074 1.00 93.25 108 TRP A C 1
ATOM 817 O O . TRP A 1 108 ? 20.607 4.072 -15.251 1.00 93.25 108 TRP A O 1
ATOM 827 N N . ARG A 1 109 ? 21.589 2.211 -16.055 1.00 93.06 109 ARG A N 1
ATOM 828 C CA . ARG A 1 109 ? 21.044 2.258 -17.418 1.00 93.06 109 ARG A CA 1
ATOM 829 C C . ARG A 1 109 ? 20.080 1.102 -17.693 1.00 93.06 109 ARG A C 1
ATOM 831 O O . ARG A 1 109 ? 19.814 0.807 -18.855 1.00 93.06 109 ARG A O 1
ATOM 838 N N . ALA A 1 110 ? 19.600 0.422 -16.650 1.00 94.31 110 ALA A N 1
ATOM 839 C CA . ALA A 1 110 ? 18.659 -0.673 -16.816 1.00 94.31 110 ALA A CA 1
ATOM 840 C C . ALA A 1 110 ? 17.421 -0.228 -17.600 1.00 94.31 110 ALA A C 1
ATOM 842 O O . ALA A 1 110 ? 16.875 0.854 -17.369 1.00 94.31 110 ALA A O 1
ATOM 843 N N . ARG A 1 111 ? 16.984 -1.079 -18.532 1.00 94.81 111 ARG A N 1
ATOM 844 C CA . ARG A 1 111 ? 15.750 -0.862 -19.284 1.00 94.81 111 ARG A CA 1
ATOM 845 C C . ARG A 1 111 ? 14.570 -1.128 -18.360 1.00 94.81 111 ARG A C 1
ATOM 847 O O . ARG A 1 111 ? 14.410 -2.241 -17.863 1.00 94.81 111 ARG A O 1
ATOM 854 N N . LEU A 1 112 ? 13.755 -0.101 -18.164 1.00 96.19 112 LEU A N 1
ATOM 855 C CA . LEU A 1 112 ? 12.555 -0.156 -17.344 1.00 96.19 112 LEU A CA 1
ATOM 856 C C . LEU A 1 112 ? 11.322 -0.006 -18.222 1.00 96.19 112 LEU A C 1
ATOM 858 O O . LEU A 1 112 ? 11.327 0.765 -19.183 1.00 96.19 112 LEU A O 1
ATOM 862 N N . LEU A 1 113 ? 10.277 -0.742 -17.874 1.00 95.69 113 LEU A N 1
ATOM 863 C CA . LEU A 1 113 ? 8.989 -0.734 -18.549 1.00 95.69 113 LEU A CA 1
ATOM 864 C C . LEU A 1 113 ? 7.908 -0.292 -17.558 1.00 95.69 113 LEU A C 1
ATOM 866 O O . LEU A 1 113 ? 8.026 -0.593 -16.366 1.00 95.69 113 LEU A O 1
ATOM 870 N N . PRO A 1 114 ? 6.871 0.432 -18.013 1.00 96.44 114 PRO A N 1
ATOM 871 C CA . PRO A 1 114 ? 5.687 0.648 -17.198 1.00 96.44 114 PRO A CA 1
ATOM 872 C C . PRO A 1 114 ? 4.999 -0.702 -16.967 1.00 96.44 114 PRO A C 1
ATOM 874 O O . PRO A 1 114 ? 4.709 -1.428 -17.916 1.00 96.44 114 PRO A O 1
ATOM 877 N N . MET A 1 115 ? 4.759 -1.037 -15.704 1.00 97.44 115 MET A N 1
ATOM 878 C CA . MET A 1 115 ? 4.186 -2.323 -15.299 1.00 97.44 115 MET A CA 1
ATOM 879 C C . MET A 1 115 ? 2.691 -2.196 -15.031 1.00 97.44 115 MET A C 1
ATOM 881 O O . MET A 1 115 ? 1.896 -3.007 -15.495 1.00 97.44 115 MET A O 1
ATOM 885 N N . PHE A 1 116 ? 2.308 -1.159 -14.291 1.00 97.81 116 PHE A N 1
ATOM 886 C CA . PHE A 1 116 ? 0.919 -0.830 -14.010 1.00 97.81 116 PHE A CA 1
ATOM 887 C C . PHE A 1 116 ? 0.788 0.642 -13.628 1.00 97.81 116 PHE A C 1
ATOM 889 O O . PHE A 1 116 ? 1.759 1.307 -13.250 1.00 97.81 116 PHE A O 1
ATOM 896 N N . GLU A 1 117 ? -0.436 1.137 -13.695 1.00 97.50 117 GLU A N 1
ATOM 897 C CA . GLU A 1 117 ? -0.798 2.503 -13.368 1.00 97.50 117 GLU A CA 1
ATOM 898 C C . GLU A 1 117 ? -1.889 2.530 -12.294 1.00 97.50 117 GLU A C 1
ATOM 900 O O . GLU A 1 117 ? -2.746 1.656 -12.227 1.00 97.50 117 GLU A O 1
ATOM 905 N N . VAL A 1 118 ? -1.846 3.540 -11.431 1.00 97.56 118 VAL A N 1
ATOM 906 C CA . VAL A 1 118 ? -2.867 3.837 -10.429 1.00 97.56 118 VAL A CA 1
ATOM 907 C C . VAL A 1 118 ? -3.416 5.228 -10.713 1.00 97.56 118 VAL A C 1
ATOM 909 O O . VAL A 1 118 ? -2.657 6.196 -10.689 1.00 97.56 118 VAL A O 1
ATOM 912 N N . GLN A 1 119 ? -4.723 5.330 -10.934 1.00 96.69 119 GLN A N 1
ATOM 913 C CA . GLN A 1 119 ? -5.433 6.599 -11.094 1.00 96.69 119 GLN A CA 1
ATOM 914 C C . GLN A 1 119 ? -6.538 6.687 -10.050 1.00 96.69 119 GLN A C 1
ATOM 916 O O . GLN A 1 119 ? -7.436 5.843 -10.037 1.00 96.69 119 GLN A O 1
ATOM 921 N N . VAL A 1 120 ? -6.492 7.697 -9.182 1.00 96.81 120 VAL A N 1
ATOM 922 C CA . VAL A 1 120 ? -7.513 7.906 -8.148 1.00 96.81 120 VAL A CA 1
ATOM 923 C C . VAL A 1 120 ? -7.884 9.376 -8.013 1.00 96.81 120 VAL A C 1
ATOM 925 O O . VAL A 1 120 ? -7.046 10.260 -8.165 1.00 96.81 120 VAL A O 1
ATOM 928 N N . GLN A 1 121 ? -9.146 9.625 -7.691 1.00 95.81 121 GLN A N 1
ATOM 929 C CA . GLN A 1 121 ? -9.611 10.870 -7.105 1.00 95.81 121 GLN A CA 1
ATOM 930 C C . GLN A 1 121 ? -9.480 10.743 -5.593 1.00 95.81 121 GLN A C 1
ATOM 932 O O . GLN A 1 121 ? -10.090 9.861 -4.982 1.00 95.81 121 GLN A O 1
ATOM 937 N N . ARG A 1 122 ? -8.651 11.603 -5.011 1.00 96.12 122 ARG A N 1
ATOM 938 C CA . ARG A 1 122 ? -8.368 11.656 -3.584 1.00 96.12 122 ARG A CA 1
ATOM 939 C C . ARG A 1 122 ? -9.178 12.764 -2.941 1.00 96.12 122 ARG A C 1
ATOM 941 O O . ARG A 1 122 ? -9.133 13.902 -3.404 1.00 96.12 122 ARG A O 1
ATOM 948 N N . ARG A 1 123 ? -9.847 12.444 -1.836 1.00 96.62 123 ARG A N 1
ATOM 949 C CA . ARG A 1 123 ? -10.397 13.423 -0.894 1.00 96.62 123 ARG A CA 1
ATOM 950 C C . ARG A 1 123 ? -9.617 13.350 0.408 1.00 96.62 123 ARG A C 1
ATOM 952 O O . ARG A 1 123 ? -9.454 12.255 0.940 1.00 96.62 123 ARG A O 1
ATOM 959 N N . THR A 1 124 ? -9.169 14.489 0.921 1.00 96.12 124 THR A N 1
ATOM 960 C CA . THR A 1 124 ? -8.390 14.556 2.162 1.00 96.12 124 THR A CA 1
ATOM 961 C C . THR A 1 124 ? -9.084 15.433 3.193 1.00 96.12 124 THR A C 1
ATOM 963 O O . THR A 1 124 ? -9.514 16.545 2.890 1.00 96.12 124 THR A O 1
ATOM 966 N N . LEU A 1 125 ? -9.167 14.932 4.423 1.00 95.50 125 LEU A N 1
ATOM 967 C CA . LEU A 1 125 ? -9.752 15.618 5.567 1.00 95.50 125 LEU A CA 1
ATOM 968 C C . LEU A 1 125 ? -8.840 15.470 6.786 1.00 95.50 125 LEU A C 1
ATOM 970 O O . LEU A 1 125 ? -8.490 14.354 7.158 1.00 95.50 125 LEU A O 1
ATOM 974 N N . LEU A 1 126 ? -8.506 16.575 7.452 1.00 95.81 126 LEU A N 1
ATOM 975 C CA . LEU A 1 126 ? -7.824 16.536 8.744 1.00 95.81 126 LEU A CA 1
ATOM 976 C C . LEU A 1 126 ? -8.852 16.592 9.878 1.00 95.81 126 LEU A C 1
ATOM 978 O O . LEU A 1 126 ? -9.560 17.585 10.033 1.00 95.81 126 LEU A O 1
ATOM 982 N N . VAL A 1 127 ? -8.914 15.537 10.687 1.00 94.38 127 VAL A N 1
ATOM 983 C CA . VAL A 1 127 ? -9.728 15.483 11.903 1.00 94.38 127 VAL A CA 1
ATOM 984 C C . VAL A 1 127 ? -8.839 15.801 13.097 1.00 94.38 127 VAL A C 1
ATOM 986 O O . VAL A 1 127 ? -7.953 15.023 13.455 1.00 94.38 127 VAL A O 1
ATOM 989 N N . THR A 1 128 ? -9.094 16.945 13.726 1.00 94.62 128 THR A N 1
ATOM 990 C CA . THR A 1 128 ? -8.347 17.409 14.899 1.00 94.62 128 THR A CA 1
ATOM 991 C C . THR A 1 128 ? -9.193 17.266 16.154 1.00 94.62 128 THR A C 1
ATOM 993 O O . THR A 1 128 ? -10.328 17.733 16.221 1.00 94.62 128 THR A O 1
ATOM 996 N N . THR A 1 129 ? -8.610 16.644 17.169 1.00 90.75 129 THR A N 1
ATOM 997 C CA . THR A 1 129 ? -9.152 16.522 18.525 1.00 90.75 129 THR A CA 1
ATOM 998 C C . THR A 1 129 ? -8.109 17.034 19.523 1.00 90.75 129 THR A C 1
ATOM 1000 O O . THR A 1 129 ? -6.942 17.181 19.150 1.00 90.75 129 THR A O 1
ATOM 1003 N N . PRO A 1 130 ? -8.466 17.264 20.799 1.00 94.62 130 PRO A N 1
ATOM 1004 C CA . PRO A 1 130 ? -7.474 17.591 21.826 1.00 94.62 130 PRO A CA 1
ATOM 1005 C C . PRO A 1 130 ? -6.373 16.529 21.994 1.00 94.62 130 PRO A C 1
ATOM 1007 O O . PRO A 1 130 ? -5.282 16.846 22.456 1.00 94.62 130 PRO A O 1
ATOM 1010 N N . GLU A 1 131 ? -6.650 15.273 21.627 1.00 95.56 131 GLU A N 1
ATOM 1011 C CA . GLU A 1 131 ? -5.767 14.124 21.860 1.00 95.56 131 GLU A CA 1
ATOM 1012 C C . GLU A 1 131 ? -4.901 13.769 20.637 1.00 95.56 131 GLU A C 1
ATOM 1014 O O . GLU A 1 131 ? -3.847 13.149 20.793 1.00 95.56 131 GLU A O 1
ATOM 1019 N N . ALA A 1 132 ? -5.334 14.131 19.422 1.00 97.31 132 ALA A N 1
ATOM 1020 C CA . ALA A 1 132 ? -4.6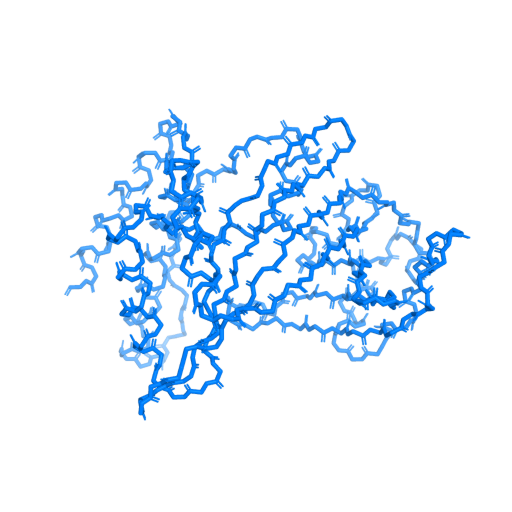35 13.812 18.177 1.00 97.31 132 ALA A CA 1
ATOM 1021 C C . ALA A 1 132 ? -5.117 14.621 16.965 1.00 97.31 132 ALA A C 1
ATOM 1023 O O . ALA A 1 132 ? -6.264 15.074 16.911 1.00 97.31 132 ALA A O 1
ATOM 1024 N N . ALA A 1 133 ? -4.260 14.683 15.945 1.00 97.19 133 ALA A N 1
ATOM 1025 C CA . ALA A 1 133 ? -4.611 15.069 14.584 1.00 97.19 133 ALA A CA 1
ATOM 1026 C C . ALA A 1 133 ? -4.475 13.852 13.656 1.00 97.19 133 ALA A C 1
ATOM 1028 O O . ALA A 1 133 ? -3.392 13.270 13.536 1.00 97.19 133 ALA A O 1
ATOM 1029 N N . VAL A 1 134 ? -5.575 13.463 13.010 1.00 96.94 134 VAL A N 1
ATOM 1030 C CA . VAL A 1 134 ? -5.648 12.294 12.123 1.00 96.94 134 VAL A CA 1
ATOM 1031 C C . VAL A 1 134 ? -6.097 12.741 10.739 1.00 96.94 134 VAL A C 1
ATOM 1033 O O . VAL A 1 134 ? -7.161 13.332 10.580 1.00 96.94 134 VAL A O 1
ATOM 1036 N N . GLU A 1 135 ? -5.284 12.457 9.732 1.00 97.31 135 GLU A N 1
ATOM 1037 C CA . GLU A 1 135 ? -5.608 12.701 8.331 1.00 97.31 135 GLU A CA 1
ATOM 1038 C C . GLU A 1 135 ? -6.362 11.498 7.767 1.00 97.31 135 GLU A C 1
ATOM 1040 O O . GLU A 1 135 ? -5.910 10.358 7.871 1.00 97.31 135 GLU A O 1
ATOM 1045 N N . LEU A 1 136 ? -7.529 11.756 7.190 1.00 97.19 136 LEU A N 1
ATOM 1046 C CA . LEU A 1 136 ? -8.354 10.784 6.496 1.00 97.19 136 LEU A CA 1
ATOM 1047 C C . LEU A 1 136 ? -8.203 11.032 5.006 1.00 97.19 136 LEU A C 1
ATOM 1049 O O . LEU A 1 136 ? -8.354 12.158 4.531 1.00 97.19 136 LEU A O 1
ATOM 1053 N N . VAL A 1 137 ? -7.960 9.961 4.270 1.00 97.25 137 VAL A N 1
ATOM 1054 C CA . VAL A 1 137 ? -7.761 9.992 2.828 1.00 97.25 137 VAL A CA 1
ATOM 1055 C C . VAL A 1 137 ? -8.704 8.986 2.201 1.00 97.25 137 VAL A C 1
ATOM 1057 O O . VAL A 1 137 ? -8.563 7.786 2.423 1.00 97.25 137 VAL A O 1
ATOM 1060 N N . PHE A 1 138 ? -9.665 9.468 1.422 1.00 97.69 138 PHE A N 1
ATOM 1061 C CA . PHE A 1 138 ? -10.560 8.619 0.652 1.00 97.69 138 PHE A CA 1
ATOM 1062 C C . PHE A 1 138 ? -10.162 8.633 -0.821 1.00 97.69 138 PHE A C 1
ATOM 1064 O O . PHE A 1 138 ? -10.310 9.648 -1.502 1.00 97.69 138 PHE A O 1
ATOM 1071 N N . ASP A 1 139 ? -9.674 7.494 -1.304 1.00 97.38 139 ASP A N 1
ATOM 1072 C CA . ASP A 1 139 ? -9.267 7.297 -2.690 1.00 97.38 139 ASP A CA 1
ATOM 1073 C C . ASP A 1 139 ? -10.317 6.483 -3.448 1.00 97.38 139 ASP A C 1
ATOM 1075 O O . ASP A 1 139 ? -10.683 5.380 -3.032 1.00 97.38 139 ASP A O 1
ATOM 1079 N N . GLN A 1 140 ? -10.752 6.996 -4.600 1.00 97.69 140 GLN A N 1
ATOM 1080 C CA . GLN A 1 140 ? -11.633 6.292 -5.532 1.00 97.69 140 GLN A CA 1
ATOM 1081 C C . GLN A 1 140 ? -11.053 6.297 -6.941 1.00 97.69 140 GLN A C 1
ATOM 1083 O O . GLN A 1 140 ? -10.697 7.347 -7.467 1.00 97.69 140 GLN A O 1
ATOM 1088 N N . GLY A 1 141 ? -10.986 5.139 -7.587 1.00 97.31 141 GLY A N 1
ATOM 1089 C CA . GLY A 1 141 ? -10.469 5.043 -8.947 1.00 97.31 141 GLY A CA 1
ATOM 1090 C C . GLY A 1 141 ? -10.122 3.619 -9.331 1.00 97.31 141 GLY A C 1
ATOM 1091 O O . GLY A 1 141 ? -10.922 2.711 -9.111 1.00 97.31 141 GLY A O 1
ATOM 1092 N N . ARG A 1 142 ? -8.947 3.415 -9.931 1.00 97.69 142 ARG A N 1
ATOM 1093 C CA . ARG A 1 142 ? -8.551 2.114 -10.476 1.00 97.69 142 ARG A CA 1
ATOM 1094 C C . ARG A 1 142 ? -7.043 1.907 -10.554 1.00 97.69 142 ARG A C 1
ATOM 1096 O O . ARG A 1 142 ? -6.257 2.854 -10.544 1.00 97.69 142 ARG A O 1
ATOM 1103 N N . ILE A 1 143 ? -6.676 0.636 -10.641 1.00 97.75 143 ILE A N 1
ATOM 1104 C CA . ILE A 1 143 ? -5.345 0.137 -10.967 1.00 97.75 143 ILE A CA 1
ATOM 1105 C C . ILE A 1 143 ? -5.450 -0.573 -12.315 1.00 97.75 143 ILE A C 1
ATOM 1107 O O . ILE A 1 143 ? -6.366 -1.372 -12.504 1.00 97.75 143 ILE A O 1
ATOM 1111 N N . GLU A 1 144 ? -4.531 -0.294 -13.230 1.00 97.44 144 GLU A N 1
ATOM 1112 C CA . GLU A 1 144 ? -4.530 -0.824 -14.596 1.00 97.44 144 GLU A CA 1
ATOM 1113 C C . GLU A 1 144 ? -3.183 -1.481 -14.901 1.00 97.44 144 GLU A C 1
ATOM 1115 O O . GLU A 1 144 ? -2.136 -0.868 -14.703 1.00 97.44 144 GLU A O 1
ATOM 1120 N N . ALA A 1 145 ? -3.198 -2.720 -15.389 1.00 96.44 145 ALA A N 1
ATOM 1121 C CA . ALA A 1 145 ? -2.018 -3.441 -15.860 1.00 96.44 145 ALA A CA 1
ATOM 1122 C C . ALA A 1 145 ? -2.344 -4.079 -17.218 1.00 96.44 145 ALA A C 1
ATOM 1124 O O . ALA A 1 145 ? -3.039 -5.094 -17.295 1.00 96.44 145 ALA A O 1
ATOM 1125 N N . GLY A 1 146 ? -1.901 -3.450 -18.311 1.00 91.44 146 GLY A N 1
ATOM 1126 C CA . GLY A 1 146 ? -2.347 -3.828 -19.655 1.00 91.44 146 GLY A CA 1
ATOM 1127 C C . GLY A 1 146 ? -3.867 -3.675 -19.795 1.00 91.44 146 GLY A C 1
ATOM 1128 O O . GLY A 1 146 ? -4.400 -2.594 -19.569 1.00 91.44 146 GLY A O 1
ATOM 1129 N N . SER A 1 147 ? -4.571 -4.755 -20.149 1.00 92.12 147 SER A N 1
ATOM 1130 C CA . SER A 1 147 ? -6.040 -4.779 -20.240 1.00 92.12 147 SER A CA 1
ATOM 1131 C C . SER A 1 147 ? -6.745 -5.106 -18.918 1.00 92.12 147 SER A C 1
ATOM 1133 O O . SER A 1 147 ? -7.972 -5.057 -18.853 1.00 92.12 147 SER A O 1
ATOM 1135 N N . ALA A 1 148 ? -6.003 -5.506 -17.883 1.00 94.88 148 ALA A N 1
ATOM 1136 C CA . ALA A 1 148 ? -6.575 -5.861 -16.595 1.00 94.88 148 ALA A CA 1
ATOM 1137 C C . ALA A 1 148 ? -6.806 -4.599 -15.754 1.00 94.88 148 ALA A C 1
ATOM 1139 O O . ALA A 1 148 ? -5.936 -3.730 -15.671 1.00 94.88 148 ALA A O 1
ATOM 1140 N N . VAL A 1 149 ? -7.978 -4.511 -15.119 1.00 95.56 149 VAL A N 1
ATOM 1141 C CA . VAL A 1 149 ? -8.399 -3.355 -14.317 1.00 95.56 149 VAL A CA 1
ATOM 1142 C C . VAL A 1 149 ? -8.931 -3.827 -12.972 1.00 95.56 149 VAL A C 1
ATOM 1144 O O . VAL A 1 149 ? -9.748 -4.745 -12.905 1.00 95.56 149 VAL A O 1
ATOM 1147 N N . GLN A 1 150 ? -8.506 -3.166 -11.899 1.00 94.69 150 GLN A N 1
ATOM 1148 C CA . GLN A 1 150 ? -9.018 -3.386 -10.551 1.00 94.69 150 GLN A CA 1
ATOM 1149 C C . GLN A 1 150 ? -9.518 -2.063 -9.946 1.00 94.69 150 GLN A C 1
ATOM 1151 O O . GLN A 1 150 ? -8.742 -1.108 -9.879 1.00 94.69 150 GLN A O 1
ATOM 1156 N N . PRO A 1 151 ? -10.776 -1.977 -9.470 1.00 95.56 151 PRO A N 1
ATOM 1157 C CA . PRO A 1 151 ? -11.280 -0.771 -8.823 1.00 95.56 151 PRO A CA 1
ATOM 1158 C C . PRO A 1 151 ? -10.578 -0.512 -7.484 1.00 95.56 151 PRO A C 1
ATOM 1160 O O . PRO A 1 151 ? -10.177 -1.435 -6.772 1.00 95.56 151 PRO A O 1
ATOM 1163 N N . VAL A 1 152 ? -10.469 0.766 -7.135 1.00 96.75 152 VAL A N 1
ATOM 1164 C CA . VAL A 1 152 ? -9.972 1.258 -5.848 1.00 96.75 152 VAL A CA 1
ATOM 1165 C C . VAL A 1 152 ? -11.091 2.035 -5.178 1.00 96.75 152 VAL A C 1
ATOM 1167 O O . VAL A 1 152 ? -11.641 2.963 -5.771 1.00 96.75 152 VAL A O 1
ATOM 1170 N N . SER A 1 153 ? -11.412 1.672 -3.940 1.00 97.25 153 SER A N 1
ATOM 1171 C CA . SER A 1 153 ? -12.244 2.485 -3.063 1.00 97.25 153 SER A CA 1
ATOM 1172 C C . SER A 1 153 ? -11.812 2.261 -1.624 1.00 97.25 153 SER A C 1
ATOM 1174 O O . SER A 1 153 ? -12.203 1.285 -0.991 1.00 97.25 153 SER A O 1
ATOM 1176 N N . GLU A 1 154 ? -10.955 3.140 -1.114 1.00 97.00 154 GLU A N 1
ATOM 1177 C CA . GLU A 1 154 ? -10.349 2.927 0.194 1.00 97.00 154 GLU A CA 1
ATOM 1178 C C . GLU A 1 154 ? -10.197 4.192 1.020 1.00 97.00 154 GLU A C 1
ATOM 1180 O O . GLU A 1 154 ? -9.907 5.265 0.502 1.00 97.00 154 GLU A O 1
ATOM 1185 N N . LEU A 1 155 ? -10.384 4.021 2.326 1.00 97.31 155 LEU A N 1
ATOM 1186 C CA . LEU A 1 155 ? -10.173 5.023 3.355 1.00 97.31 155 LEU A CA 1
ATOM 1187 C C . LEU A 1 155 ? -8.877 4.702 4.114 1.00 97.31 155 LEU A C 1
ATOM 1189 O O . LEU A 1 155 ? -8.774 3.662 4.777 1.00 97.31 155 LEU A O 1
ATOM 1193 N N . GLU A 1 156 ? -7.886 5.578 4.012 1.00 96.25 156 GLU A N 1
ATOM 1194 C CA . GLU A 1 156 ? -6.627 5.536 4.760 1.00 96.25 156 GLU A CA 1
ATOM 1195 C C . GLU A 1 156 ? -6.687 6.547 5.916 1.00 96.25 156 GLU A C 1
ATOM 1197 O O . GLU A 1 156 ? -7.258 7.627 5.771 1.00 96.25 156 GLU A O 1
ATOM 1202 N N . LEU A 1 157 ? -6.143 6.173 7.079 1.00 94.88 157 LEU A N 1
ATOM 1203 C CA . LEU A 1 157 ? -6.037 7.045 8.251 1.00 94.88 157 LEU A CA 1
ATOM 1204 C C . LEU A 1 157 ? -4.567 7.146 8.640 1.00 94.88 157 LEU A C 1
ATOM 1206 O O . LEU A 1 157 ? -3.930 6.124 8.904 1.00 94.88 157 LEU A O 1
ATOM 1210 N N . GLU A 1 158 ? -4.052 8.366 8.716 1.00 94.25 158 GLU A N 1
ATOM 1211 C CA . GLU A 1 158 ? -2.670 8.650 9.083 1.00 94.25 158 GLU A CA 1
ATOM 1212 C C . GLU A 1 158 ? -2.624 9.548 10.322 1.00 94.25 158 GLU A C 1
ATOM 1214 O O . GLU A 1 158 ? -3.228 10.620 10.362 1.00 94.25 158 GLU A O 1
ATOM 1219 N N . LEU A 1 159 ? -1.895 9.117 11.352 1.00 95.69 159 LEU A N 1
ATOM 1220 C CA . LEU A 1 159 ? -1.642 9.949 12.526 1.00 95.69 159 LEU A CA 1
ATOM 1221 C C . LEU A 1 159 ? -0.634 11.041 12.160 1.00 95.69 159 LEU A C 1
ATOM 1223 O O . LEU A 1 159 ? 0.506 10.732 11.818 1.00 95.69 159 LEU A O 1
ATOM 1227 N N . LYS A 1 160 ? -1.025 12.310 12.286 1.00 96.00 160 LYS A N 1
ATOM 1228 C CA . LYS A 1 160 ? -0.109 13.446 12.099 1.00 96.00 160 LYS A CA 1
ATOM 1229 C C . LYS A 1 160 ? 0.557 13.846 13.411 1.00 96.00 160 LYS A C 1
ATOM 1231 O O . LYS A 1 160 ? 1.732 14.201 13.418 1.00 96.00 160 LYS A O 1
ATOM 1236 N N . SER A 1 161 ? -0.175 13.766 14.521 1.00 96.31 161 SER A N 1
ATOM 1237 C CA . SER A 1 161 ? 0.336 14.020 15.871 1.00 96.31 161 SER A CA 1
ATOM 1238 C C . SER A 1 161 ? -0.610 13.469 16.944 1.00 96.31 161 SER A C 1
ATOM 1240 O O . SER A 1 161 ? -1.796 13.265 16.684 1.00 96.31 161 SER A O 1
ATOM 1242 N N . GLY A 1 162 ? -0.091 13.263 18.158 1.00 96.31 162 GLY A N 1
ATOM 1243 C CA . GLY A 1 162 ? -0.874 12.855 19.330 1.00 96.31 162 GLY A CA 1
ATOM 1244 C C . GLY A 1 162 ? -0.941 11.343 19.547 1.00 96.31 162 GLY A C 1
ATOM 1245 O O . GLY A 1 162 ? -0.005 10.619 19.210 1.00 96.31 162 GLY A O 1
ATOM 1246 N N . ASP A 1 163 ? -2.027 10.879 20.162 1.00 94.94 163 ASP A N 1
ATOM 1247 C CA . ASP A 1 163 ? -2.210 9.484 20.578 1.00 94.94 163 ASP A CA 1
ATOM 1248 C C . ASP A 1 163 ? -2.612 8.555 19.403 1.00 94.94 163 ASP A C 1
ATOM 1250 O O . ASP A 1 163 ? -3.697 8.718 18.830 1.00 94.94 163 ASP A O 1
ATOM 1254 N N . PRO A 1 164 ? -1.814 7.515 19.072 1.00 92.00 164 PRO A N 1
ATOM 1255 C CA . PRO A 1 164 ? -2.177 6.505 18.072 1.00 92.00 164 PRO A CA 1
ATOM 1256 C C . PRO A 1 164 ? -3.496 5.773 18.360 1.00 92.00 164 PRO A C 1
ATOM 1258 O O . PRO A 1 164 ? -4.153 5.296 17.431 1.00 92.00 164 PRO A O 1
ATOM 1261 N N . GLY A 1 165 ? -3.921 5.704 19.626 1.00 94.75 165 GLY A N 1
ATOM 1262 C CA . GLY A 1 165 ? -5.214 5.155 20.024 1.00 94.75 165 GLY A CA 1
ATOM 1263 C C . GLY A 1 165 ? -6.400 5.851 19.348 1.00 94.75 165 GLY A C 1
ATOM 1264 O O . GLY A 1 165 ? -7.413 5.201 19.075 1.00 94.75 165 GLY A O 1
ATOM 1265 N N . GLN A 1 166 ? -6.263 7.132 18.986 1.00 95.00 166 GLN A N 1
ATOM 1266 C CA . GLN A 1 166 ? -7.307 7.882 18.280 1.00 95.00 166 GLN A CA 1
ATOM 1267 C C . GLN A 1 166 ? -7.538 7.379 16.856 1.00 95.00 166 GLN A C 1
ATOM 1269 O O . GLN A 1 166 ? -8.684 7.316 16.411 1.00 95.00 166 GLN A O 1
ATOM 1274 N N . VAL A 1 167 ? -6.488 6.924 16.166 1.00 95.12 167 VAL A N 1
ATOM 1275 C CA . VAL A 1 167 ? -6.627 6.315 14.833 1.00 95.12 167 VAL A CA 1
ATOM 1276 C C . VAL A 1 167 ? -7.476 5.052 14.915 1.00 95.12 167 VAL A C 1
ATOM 1278 O O . VAL A 1 167 ? -8.372 4.851 14.098 1.00 95.12 167 VAL A O 1
ATOM 1281 N N . LEU A 1 168 ? -7.238 4.212 15.928 1.00 92.75 168 LEU A N 1
ATOM 1282 C CA . LEU A 1 168 ? -7.989 2.971 16.121 1.00 92.75 168 LEU A CA 1
ATOM 1283 C C . LEU A 1 168 ? -9.450 3.234 16.504 1.00 92.75 168 LEU A C 1
ATOM 1285 O O . LEU A 1 168 ? -10.341 2.549 15.997 1.00 92.75 168 LEU A O 1
ATOM 1289 N N . LYS A 1 169 ? -9.708 4.219 17.375 1.00 94.94 169 LYS A N 1
ATOM 1290 C CA . LYS A 1 169 ? -11.073 4.645 17.725 1.00 94.94 169 LYS A CA 1
ATOM 1291 C C . LYS A 1 169 ? -11.827 5.117 16.483 1.00 94.94 169 LYS A C 1
ATOM 1293 O O . LYS A 1 169 ? -12.929 4.634 16.222 1.00 94.94 169 LYS A O 1
ATOM 1298 N N . LEU A 1 170 ? -11.204 5.988 15.689 1.00 94.94 170 LEU A N 1
ATOM 1299 C CA . LEU A 1 170 ? -11.807 6.517 14.475 1.00 94.94 170 LEU A CA 1
ATOM 1300 C C . LEU A 1 170 ? -12.039 5.413 13.437 1.00 94.94 170 LEU A C 1
ATOM 1302 O O . LEU A 1 170 ? -13.146 5.282 12.925 1.00 94.94 170 LEU A O 1
ATOM 1306 N N . ALA A 1 171 ? -11.050 4.550 13.188 1.00 94.56 171 ALA A N 1
ATOM 1307 C CA . ALA A 1 171 ? -11.200 3.414 12.280 1.00 94.56 171 ALA A CA 1
ATOM 1308 C C . ALA A 1 171 ? -12.390 2.522 12.672 1.00 94.56 171 ALA A C 1
ATOM 1310 O O . ALA A 1 171 ? -13.204 2.173 11.820 1.00 94.56 171 ALA A O 1
ATOM 1311 N N . ARG A 1 172 ? -12.542 2.202 13.967 1.00 95.31 172 ARG A N 1
ATOM 1312 C CA . ARG A 1 172 ? -13.684 1.423 14.474 1.00 95.31 172 ARG A CA 1
ATOM 1313 C C . ARG A 1 172 ? -15.019 2.115 14.221 1.00 95.31 172 ARG A C 1
ATOM 1315 O O . ARG A 1 172 ? -15.954 1.447 13.790 1.00 95.31 172 ARG A O 1
ATOM 1322 N N . GLN A 1 173 ? -15.104 3.421 14.473 1.00 95.50 173 GLN A N 1
ATOM 1323 C CA . GLN A 1 173 ? -16.316 4.199 14.221 1.00 95.50 173 GLN A CA 1
ATOM 1324 C C . GLN A 1 173 ? -16.699 4.152 12.740 1.00 95.50 173 GLN A C 1
ATOM 1326 O O . GLN A 1 173 ? -17.833 3.816 12.418 1.00 95.50 173 GLN A O 1
ATOM 1331 N N . TRP A 1 174 ? -15.752 4.419 11.838 1.00 95.75 174 TRP A N 1
ATOM 1332 C CA . TRP A 1 174 ? -16.013 4.365 10.401 1.00 95.75 174 TRP A CA 1
ATOM 1333 C C . TRP A 1 174 ? -16.445 2.962 9.968 1.00 95.75 174 TRP A C 1
ATOM 1335 O O . TRP A 1 174 ? -17.460 2.839 9.282 1.00 95.75 174 TRP A O 1
ATOM 1345 N N . CYS A 1 175 ? -15.745 1.908 10.409 1.00 95.06 175 CYS A N 1
ATOM 1346 C CA . CYS A 1 175 ? -16.131 0.521 10.130 1.00 95.06 175 CYS A CA 1
ATOM 1347 C C . CYS A 1 175 ? -17.568 0.223 10.573 1.00 95.06 175 CYS A C 1
ATOM 1349 O O . CYS A 1 175 ? -18.319 -0.374 9.810 1.00 95.06 175 CYS A O 1
ATOM 1351 N N . ALA A 1 176 ? -17.959 0.651 11.776 1.00 95.62 176 ALA A N 1
ATOM 1352 C CA . ALA A 1 176 ? -19.307 0.432 12.295 1.00 95.62 176 ALA A CA 1
ATOM 1353 C C . ALA A 1 176 ? -20.372 1.209 11.504 1.00 95.62 176 ALA A C 1
ATOM 1355 O O . ALA A 1 176 ? -21.430 0.660 11.208 1.00 95.62 176 ALA A O 1
ATOM 1356 N N . THR A 1 177 ? -20.088 2.459 11.131 1.00 95.56 177 THR A N 1
ATOM 1357 C CA . THR A 1 177 ? -21.042 3.332 10.430 1.00 95.56 177 THR A CA 1
ATOM 1358 C C . THR A 1 177 ? -21.233 2.946 8.964 1.00 95.56 177 THR A C 1
ATOM 1360 O O . THR A 1 177 ? -22.356 2.961 8.470 1.00 95.56 177 THR A O 1
ATOM 1363 N N . HIS A 1 178 ? -20.154 2.611 8.252 1.00 95.88 178 HIS A N 1
ATOM 1364 C CA . HIS A 1 178 ? -20.191 2.411 6.797 1.00 95.88 178 HIS A CA 1
ATOM 1365 C C . HIS A 1 178 ? -19.851 0.977 6.361 1.00 95.88 178 HIS A C 1
ATOM 1367 O O . HIS A 1 178 ? -19.756 0.712 5.163 1.00 95.88 178 HIS A O 1
ATOM 1373 N N . GLY A 1 179 ? -19.644 0.040 7.288 1.00 94.75 179 GLY A N 1
ATOM 1374 C CA . GLY A 1 179 ? -19.343 -1.357 6.958 1.00 94.75 179 GLY A CA 1
ATOM 1375 C C . GLY A 1 179 ? -17.991 -1.562 6.267 1.00 94.75 179 GLY A C 1
ATOM 1376 O O . GLY A 1 179 ? -17.850 -2.487 5.469 1.00 94.75 179 GLY A O 1
ATOM 1377 N N . LEU A 1 180 ? -17.003 -0.695 6.526 1.00 95.56 180 LEU A N 1
ATOM 1378 C CA . LEU A 1 180 ? -15.646 -0.882 6.002 1.00 95.56 180 LEU A CA 1
ATOM 1379 C C . LEU A 1 180 ? -14.984 -2.108 6.633 1.00 95.56 180 LEU A C 1
ATOM 1381 O O . LEU A 1 180 ? -15.300 -2.505 7.757 1.00 95.56 180 LEU A O 1
ATOM 1385 N N . TRP A 1 181 ? -13.970 -2.634 5.950 1.00 92.88 181 TRP A N 1
ATOM 1386 C CA . TRP A 1 181 ? -13.073 -3.635 6.519 1.00 92.88 181 TRP A CA 1
ATOM 1387 C C . TRP A 1 181 ? -11.605 -3.243 6.375 1.00 92.88 181 TRP A C 1
ATOM 1389 O O . TRP A 1 181 ? -11.196 -2.454 5.515 1.00 92.88 181 TRP A O 1
ATOM 1399 N N . LEU A 1 182 ? -10.780 -3.811 7.253 1.00 90.56 182 LEU A N 1
ATOM 1400 C CA . LEU A 1 182 ? -9.336 -3.649 7.187 1.00 90.56 182 LEU A CA 1
ATOM 1401 C C . LEU A 1 182 ? -8.790 -4.385 5.961 1.00 90.56 182 LEU A C 1
ATOM 1403 O O . LEU A 1 182 ? -9.056 -5.566 5.753 1.00 90.56 182 LEU A O 1
ATOM 1407 N N . ASN A 1 183 ? -7.979 -3.678 5.183 1.00 88.44 183 ASN A N 1
ATOM 1408 C CA . ASN A 1 183 ? -7.185 -4.246 4.108 1.00 88.44 183 ASN A CA 1
ATOM 1409 C C . ASN A 1 183 ? -5.758 -3.726 4.263 1.00 88.44 183 ASN A C 1
ATOM 1411 O O . ASN A 1 183 ? -5.543 -2.515 4.296 1.00 88.44 183 ASN A O 1
ATOM 1415 N N . THR A 1 184 ? -4.806 -4.643 4.402 1.00 84.25 184 THR A N 1
ATOM 1416 C CA . THR A 1 184 ? -3.376 -4.340 4.556 1.00 84.25 184 THR A CA 1
ATOM 1417 C C . THR A 1 184 ? -2.618 -4.412 3.230 1.00 84.25 184 THR A C 1
ATOM 1419 O O . THR A 1 184 ? -1.424 -4.119 3.171 1.00 84.25 184 THR A O 1
ATOM 1422 N N . VAL A 1 185 ? -3.294 -4.788 2.141 1.00 87.44 185 VAL A N 1
ATOM 1423 C CA . VAL A 1 185 ? -2.688 -4.914 0.818 1.00 87.44 185 VAL A CA 1
ATOM 1424 C C . VAL A 1 185 ? -2.627 -3.546 0.143 1.00 87.44 185 VAL A C 1
ATOM 1426 O O . VAL A 1 185 ? -3.644 -2.975 -0.241 1.00 87.44 185 VAL A O 1
ATOM 1429 N N . SER A 1 186 ? -1.412 -3.042 -0.066 1.00 89.69 186 SER A N 1
ATOM 1430 C CA . SER A 1 186 ? -1.201 -1.751 -0.728 1.00 89.69 186 SER A CA 1
ATOM 1431 C C . SER A 1 186 ? -1.682 -1.738 -2.189 1.00 89.69 186 SER A C 1
ATOM 1433 O O . SER A 1 186 ? -1.730 -2.778 -2.854 1.00 89.69 186 SER A O 1
ATOM 1435 N N . LYS A 1 187 ? -1.956 -0.544 -2.738 1.00 93.12 187 LYS A N 1
ATOM 1436 C CA . LYS A 1 187 ? -2.231 -0.356 -4.178 1.00 93.12 187 LYS A CA 1
ATOM 1437 C C . LYS A 1 187 ? -1.112 -0.925 -5.063 1.00 93.12 187 LYS A C 1
ATOM 1439 O O . LYS A 1 187 ? -1.395 -1.566 -6.065 1.00 93.12 187 LYS A O 1
ATOM 1444 N N . ALA A 1 188 ? 0.153 -0.768 -4.658 1.00 91.75 188 ALA A N 1
ATOM 1445 C CA . ALA A 1 188 ? 1.292 -1.325 -5.390 1.00 91.75 188 ALA A CA 1
ATOM 1446 C C . ALA A 1 188 ? 1.271 -2.862 -5.396 1.00 91.75 188 ALA A C 1
ATOM 1448 O O . ALA A 1 188 ? 1.462 -3.483 -6.434 1.00 91.75 188 ALA A O 1
ATOM 1449 N N . SER A 1 189 ? 0.980 -3.485 -4.250 1.00 91.25 189 SER A N 1
ATOM 1450 C CA . SER A 1 189 ? 0.843 -4.942 -4.146 1.00 91.25 189 SER A CA 1
ATOM 1451 C C . SER A 1 189 ? -0.318 -5.469 -4.996 1.00 91.25 189 SER A C 1
ATOM 1453 O O . SER A 1 189 ? -0.193 -6.534 -5.592 1.00 91.25 189 SER A O 1
ATOM 1455 N N . ARG A 1 190 ? -1.435 -4.732 -5.074 1.00 93.31 190 ARG A N 1
ATOM 1456 C CA . ARG A 1 190 ? -2.558 -5.053 -5.969 1.00 93.31 190 ARG A CA 1
ATOM 1457 C C . ARG A 1 190 ? -2.184 -4.919 -7.445 1.00 93.31 190 ARG A C 1
ATOM 1459 O O . ARG A 1 190 ? -2.445 -5.844 -8.200 1.00 93.31 190 ARG A O 1
ATOM 1466 N N . GLY A 1 191 ? -1.510 -3.838 -7.836 1.00 95.62 191 GLY A N 1
ATOM 1467 C CA . GLY A 1 191 ? -1.026 -3.661 -9.209 1.00 95.62 191 GLY A CA 1
ATOM 1468 C C . GLY A 1 191 ? -0.088 -4.775 -9.652 1.00 95.62 191 GLY A C 1
ATOM 1469 O O . GLY A 1 191 ? -0.236 -5.309 -10.743 1.00 95.62 191 GLY A O 1
ATOM 1470 N N . TRP A 1 192 ? 0.791 -5.227 -8.761 1.00 94.81 192 TRP A N 1
ATOM 1471 C CA . TRP A 1 192 ? 1.641 -6.382 -9.024 1.00 94.81 192 TRP A CA 1
ATOM 1472 C C . TRP A 1 192 ? 0.880 -7.696 -9.205 1.00 94.81 192 TRP A C 1
ATOM 1474 O O . TRP A 1 192 ? 1.216 -8.473 -10.091 1.00 94.81 192 TRP A O 1
ATOM 1484 N N . ARG A 1 193 ? -0.169 -7.941 -8.412 1.00 92.94 193 ARG A N 1
ATOM 1485 C CA . ARG A 1 193 ? -1.042 -9.110 -8.619 1.00 92.94 193 ARG A CA 1
ATOM 1486 C C . ARG A 1 193 ? -1.744 -9.044 -9.971 1.00 92.94 193 ARG A C 1
ATOM 1488 O O . ARG A 1 193 ? -1.832 -10.059 -10.648 1.00 92.94 193 ARG A O 1
ATOM 1495 N N . LEU A 1 194 ? -2.175 -7.848 -10.366 1.00 93.81 194 LEU A N 1
ATOM 1496 C CA . LEU A 1 194 ? -2.816 -7.601 -11.652 1.00 93.81 194 LEU A CA 1
ATOM 1497 C C . LEU A 1 194 ? -1.859 -7.880 -12.825 1.00 93.81 194 LEU A C 1
ATOM 1499 O O . LEU A 1 194 ? -2.258 -8.531 -13.785 1.00 93.81 194 LEU A O 1
ATOM 1503 N N . VAL A 1 195 ? -0.587 -7.470 -12.706 1.00 95.06 195 VAL A N 1
ATOM 1504 C CA . VAL A 1 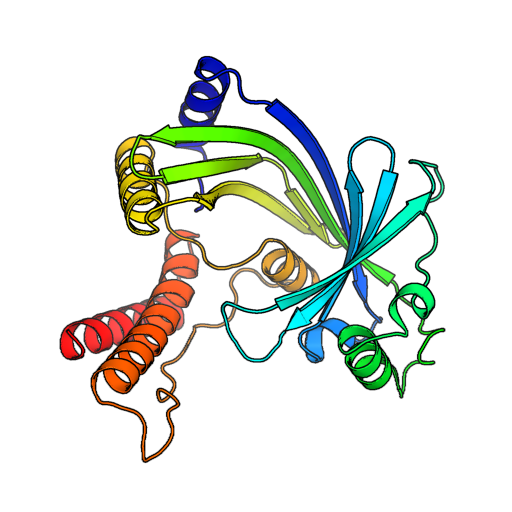195 ? 0.490 -7.815 -13.658 1.00 95.06 195 VAL A CA 1
ATOM 1505 C C . VAL A 1 195 ? 0.693 -9.327 -13.758 1.00 95.06 195 VAL A C 1
ATOM 1507 O O . VAL A 1 195 ? 0.849 -9.849 -14.856 1.00 95.06 195 VAL A O 1
ATOM 1510 N N . ASP A 1 196 ? 0.659 -10.039 -12.631 1.00 92.31 196 ASP A N 1
ATOM 1511 C CA . ASP A 1 196 ? 0.829 -11.497 -12.595 1.00 92.31 196 ASP A CA 1
ATOM 1512 C C . ASP A 1 196 ? -0.422 -12.264 -13.089 1.00 92.31 196 ASP A C 1
ATOM 1514 O O . ASP A 1 196 ? -0.453 -13.493 -13.036 1.00 92.31 196 ASP A O 1
ATOM 1518 N N . GLY A 1 197 ? -1.476 -11.562 -13.533 1.00 87.81 197 GLY A N 1
ATOM 1519 C CA . GLY A 1 197 ? -2.759 -12.154 -13.931 1.00 87.81 197 GLY A CA 1
ATOM 1520 C C . GLY A 1 197 ? -3.552 -12.753 -12.762 1.00 87.81 197 GLY A C 1
ATOM 1521 O O . GLY A 1 197 ? -4.490 -13.523 -12.969 1.00 87.81 197 GLY A O 1
ATOM 1522 N N . GLY A 1 198 ? -3.160 -12.435 -11.528 1.00 76.94 198 GLY A N 1
ATOM 1523 C CA . GLY A 1 198 ? -3.719 -12.991 -10.306 1.00 76.94 198 GLY A CA 1
ATOM 1524 C C . GLY A 1 198 ? -4.831 -12.134 -9.702 1.00 76.94 198 GLY A C 1
ATOM 1525 O O . GLY A 1 198 ? -4.868 -10.915 -9.847 1.00 76.94 198 GLY A O 1
ATOM 1526 N N . GLY A 1 199 ? -5.727 -12.789 -8.960 1.00 81.12 199 GLY A N 1
ATOM 1527 C CA . GLY A 1 199 ? -6.715 -12.126 -8.108 1.00 81.12 199 GLY A CA 1
ATOM 1528 C C . GLY A 1 199 ? -6.164 -11.885 -6.701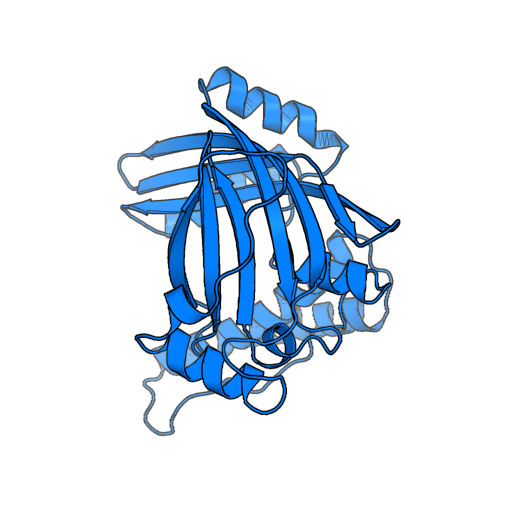 1.00 81.12 199 GLY A C 1
ATOM 1529 O O . GLY A 1 199 ? -5.418 -10.943 -6.428 1.00 81.12 199 GLY A O 1
ATOM 1530 N N . PHE A 1 200 ? -6.540 -12.754 -5.767 1.00 85.19 200 PHE A N 1
ATOM 1531 C CA . PHE A 1 200 ? -6.034 -12.695 -4.397 1.00 85.19 200 PHE A CA 1
ATOM 1532 C C . PHE A 1 200 ? -4.574 -13.170 -4.332 1.00 85.19 200 PHE A C 1
ATOM 1534 O O . PHE A 1 200 ? -4.158 -14.027 -5.108 1.00 85.19 200 PHE A O 1
ATOM 1541 N N . GLY A 1 201 ? -3.792 -12.606 -3.404 1.00 84.94 201 GLY A N 1
ATOM 1542 C CA . GLY A 1 201 ? -2.462 -13.141 -3.094 1.00 84.94 201 GLY A CA 1
ATOM 1543 C C . GLY A 1 201 ? -2.551 -14.539 -2.464 1.00 84.94 201 GLY A C 1
ATOM 1544 O O . GLY A 1 201 ? -3.656 -14.987 -2.160 1.00 84.94 201 GLY A O 1
ATOM 1545 N N . PRO A 1 202 ? -1.415 -15.225 -2.252 1.00 90.38 202 PRO A N 1
ATOM 1546 C CA . PRO A 1 202 ? -1.407 -16.487 -1.522 1.00 90.38 202 PRO A CA 1
ATOM 1547 C C . PRO A 1 202 ? -1.863 -16.282 -0.075 1.00 90.38 202 PRO A C 1
ATOM 1549 O O . PRO A 1 202 ? -1.685 -15.196 0.491 1.00 90.38 202 PRO A O 1
ATOM 1552 N N . ALA A 1 203 ? -2.385 -17.349 0.531 1.00 93.75 203 ALA A N 1
ATOM 1553 C CA . ALA A 1 203 ? -2.705 -17.334 1.947 1.00 93.75 203 ALA A CA 1
ATOM 1554 C C . ALA A 1 203 ? -1.457 -17.035 2.774 1.00 93.75 203 ALA A C 1
ATOM 1556 O O . ALA A 1 203 ? -0.357 -17.512 2.486 1.00 93.75 203 ALA A O 1
ATOM 1557 N N . VAL A 1 204 ? -1.634 -16.220 3.810 1.00 93.81 204 VAL A N 1
ATOM 1558 C CA . VAL A 1 204 ? -0.560 -15.941 4.758 1.00 93.81 204 VAL A CA 1
ATOM 1559 C C . VAL A 1 204 ? -0.534 -17.093 5.744 1.00 93.81 204 VAL A C 1
ATOM 1561 O O . VAL A 1 204 ? -1.566 -17.429 6.313 1.00 93.81 204 VAL A O 1
ATOM 1564 N N . PHE A 1 205 ? 0.630 -17.696 5.950 1.00 95.94 205 PHE A N 1
ATOM 1565 C CA . PHE A 1 205 ? 0.808 -18.777 6.913 1.00 95.94 205 PHE A CA 1
ATOM 1566 C C . PHE A 1 205 ? 1.426 -18.249 8.203 1.00 95.94 205 PHE A C 1
ATOM 1568 O O . PHE A 1 205 ? 2.107 -17.221 8.233 1.00 95.94 205 PHE A O 1
ATOM 1575 N N . ALA A 1 206 ? 1.216 -18.992 9.285 1.00 93.44 206 ALA A N 1
ATOM 1576 C CA . ALA A 1 206 ? 1.899 -18.741 10.538 1.00 93.44 206 ALA A CA 1
ATOM 1577 C C . ALA A 1 206 ? 3.423 -18.822 10.358 1.00 93.44 206 ALA A C 1
ATOM 1579 O O . ALA A 1 206 ? 3.947 -19.830 9.890 1.00 93.44 206 ALA A O 1
ATOM 1580 N N . HIS A 1 207 ? 4.135 -17.795 10.814 1.00 88.38 207 HIS A N 1
ATOM 1581 C CA . HIS A 1 207 ? 5.587 -17.824 10.954 1.00 88.38 207 HIS A CA 1
ATOM 1582 C C . HIS A 1 207 ? 5.981 -17.702 12.433 1.00 88.38 207 HIS A C 1
ATOM 1584 O O . HIS A 1 207 ? 5.223 -17.135 13.229 1.00 88.38 207 HIS A O 1
ATOM 1590 N N . PRO A 1 208 ? 7.157 -18.214 12.831 1.00 89.44 208 PRO A N 1
ATOM 1591 C CA . PRO A 1 208 ? 7.686 -17.971 14.162 1.00 89.44 208 PRO A CA 1
ATOM 1592 C C . PRO A 1 208 ? 7.932 -16.469 14.393 1.00 89.44 208 PRO A C 1
ATOM 1594 O O . PRO A 1 208 ? 8.473 -15.794 13.507 1.00 89.44 208 PRO A O 1
ATOM 1597 N N . PRO A 1 209 ? 7.559 -15.923 15.563 1.00 88.62 209 PRO A N 1
ATOM 1598 C CA . PRO A 1 209 ? 7.959 -14.576 15.944 1.00 88.62 209 PRO A CA 1
ATOM 1599 C C . PRO A 1 209 ? 9.483 -14.513 16.090 1.00 88.62 209 PRO A C 1
ATOM 1601 O O . PRO A 1 209 ? 10.099 -15.392 16.691 1.00 88.62 209 PRO A O 1
ATOM 1604 N N . GLN A 1 210 ? 10.098 -13.467 15.538 1.00 86.19 210 GLN A N 1
ATOM 1605 C CA . GLN A 1 210 ? 11.545 -13.275 15.610 1.00 86.19 210 GLN A CA 1
ATOM 1606 C C . GLN A 1 210 ? 11.914 -12.285 16.717 1.00 86.19 210 GLN A C 1
ATOM 1608 O O . GLN A 1 210 ? 11.478 -11.130 16.712 1.00 86.19 210 GLN A O 1
ATOM 1613 N N . TYR A 1 211 ? 12.756 -12.734 17.643 1.00 86.94 211 TYR A N 1
ATOM 1614 C CA . TYR A 1 211 ? 13.337 -11.943 18.727 1.00 86.94 211 TYR A CA 1
ATOM 1615 C C . TYR A 1 211 ? 14.710 -12.511 19.114 1.00 86.94 211 TYR A C 1
ATOM 1617 O O . TYR A 1 211 ? 15.049 -13.646 18.780 1.00 86.94 211 TYR A O 1
ATOM 1625 N N . LYS A 1 212 ? 15.540 -11.712 19.794 1.00 87.56 212 LYS A N 1
ATOM 1626 C CA . LYS A 1 212 ? 16.875 -12.137 20.242 1.00 87.56 212 LYS A CA 1
ATOM 1627 C C . LYS A 1 212 ? 16.760 -12.828 21.605 1.00 87.56 212 LYS A C 1
ATOM 1629 O O . LYS A 1 212 ? 15.866 -12.517 22.384 1.00 87.56 212 LYS A O 1
ATOM 1634 N N . ALA A 1 213 ? 17.710 -13.702 21.941 1.00 82.12 213 ALA A N 1
ATOM 1635 C CA . ALA A 1 213 ? 17.695 -14.468 23.198 1.00 82.12 213 ALA A CA 1
ATOM 1636 C C . ALA A 1 213 ? 17.611 -13.605 24.479 1.00 82.12 213 ALA A C 1
ATOM 1638 O O . ALA A 1 213 ? 17.167 -14.085 25.513 1.00 82.12 213 ALA A O 1
ATOM 1639 N N . LYS A 1 214 ? 18.023 -12.331 24.414 1.00 87.75 214 LYS A N 1
ATOM 1640 C CA . LYS A 1 214 ? 17.989 -11.371 25.533 1.00 87.75 214 LYS A CA 1
ATOM 1641 C C . LYS A 1 214 ? 16.900 -10.295 25.384 1.00 87.75 214 LYS A C 1
ATOM 1643 O O . LYS A 1 214 ? 17.022 -9.214 25.952 1.00 87.75 214 LYS A O 1
ATOM 1648 N N . THR A 1 215 ? 15.873 -10.535 24.569 1.00 88.38 215 THR A N 1
ATOM 1649 C CA . THR A 1 215 ? 14.748 -9.604 24.410 1.00 88.38 215 THR A CA 1
ATOM 1650 C C . THR A 1 215 ? 13.876 -9.609 25.672 1.00 88.38 215 THR A C 1
ATOM 1652 O O . THR A 1 215 ? 13.509 -10.668 26.170 1.00 88.38 215 THR A O 1
ATOM 1655 N N . ALA A 1 216 ? 13.547 -8.424 26.196 1.00 91.25 216 ALA A N 1
ATOM 1656 C CA . ALA A 1 216 ? 12.689 -8.276 27.373 1.00 91.25 216 ALA A CA 1
ATOM 1657 C C . ALA A 1 216 ? 11.288 -8.875 27.145 1.00 91.25 216 ALA A C 1
ATOM 1659 O O . ALA A 1 216 ? 10.769 -8.818 26.030 1.00 91.25 216 ALA A O 1
ATOM 1660 N N . GLY A 1 217 ? 10.648 -9.383 28.204 1.00 89.75 217 GLY A N 1
ATOM 1661 C CA . GLY A 1 217 ? 9.369 -10.105 28.113 1.00 89.75 217 GLY A CA 1
ATOM 1662 C C . GLY A 1 217 ? 8.268 -9.346 27.363 1.00 89.75 217 GLY A C 1
ATOM 1663 O O . GLY A 1 217 ? 7.679 -9.893 26.436 1.00 89.75 217 GLY A O 1
ATOM 1664 N N . GLY A 1 218 ? 8.053 -8.062 27.668 1.00 89.75 218 GLY A N 1
ATOM 1665 C CA . GLY A 1 218 ? 7.057 -7.244 26.958 1.00 89.75 218 GLY A CA 1
ATOM 1666 C C . GLY A 1 218 ? 7.342 -7.098 25.457 1.00 89.75 218 GLY A C 1
ATOM 1667 O O . GLY A 1 218 ? 6.426 -7.137 24.640 1.00 89.75 218 GLY A O 1
ATOM 1668 N N . ALA A 1 219 ? 8.618 -7.018 25.071 1.00 87.81 219 ALA A N 1
ATOM 1669 C CA . ALA A 1 219 ? 9.009 -6.977 23.666 1.00 87.81 219 ALA A CA 1
ATOM 1670 C C . ALA A 1 219 ? 8.838 -8.343 22.977 1.00 87.81 219 ALA A C 1
ATOM 1672 O O . ALA A 1 219 ? 8.516 -8.381 21.793 1.00 87.81 219 ALA A O 1
ATOM 1673 N N . VAL A 1 220 ? 8.998 -9.459 23.697 1.00 91.12 220 VAL A N 1
ATOM 1674 C CA . VAL A 1 220 ? 8.654 -10.793 23.175 1.00 91.12 220 VAL A CA 1
ATOM 1675 C C . VAL A 1 220 ? 7.152 -10.883 22.912 1.00 91.12 220 VAL A C 1
ATOM 1677 O O . VAL A 1 220 ? 6.761 -11.267 21.813 1.00 91.12 220 VAL A O 1
ATOM 1680 N N . VAL A 1 221 ? 6.317 -10.468 23.870 1.00 91.38 221 VAL A N 1
ATOM 1681 C CA . VAL A 1 221 ? 4.852 -10.462 23.716 1.00 91.38 221 VAL A CA 1
ATOM 1682 C C . VAL A 1 221 ? 4.431 -9.630 22.506 1.00 91.38 221 VAL A C 1
ATOM 1684 O O . VAL A 1 221 ? 3.679 -10.125 21.671 1.00 91.38 221 VAL A O 1
ATOM 1687 N N . ALA A 1 222 ? 4.977 -8.420 22.342 1.00 89.56 222 ALA A N 1
ATOM 1688 C CA . ALA A 1 222 ? 4.705 -7.589 21.169 1.00 89.56 222 ALA A CA 1
ATOM 1689 C C . ALA A 1 222 ? 5.026 -8.323 19.854 1.00 89.56 222 ALA A C 1
ATOM 1691 O O . ALA A 1 222 ? 4.189 -8.371 18.960 1.00 89.56 222 ALA A O 1
ATOM 1692 N N . ARG A 1 223 ? 6.178 -9.005 19.762 1.00 90.06 223 ARG A N 1
ATOM 1693 C CA . ARG A 1 223 ? 6.546 -9.785 18.563 1.00 90.06 223 ARG A CA 1
ATOM 1694 C C . ARG A 1 223 ? 5.638 -10.985 18.311 1.00 90.06 223 ARG A C 1
ATOM 1696 O O . ARG A 1 223 ? 5.411 -11.338 17.153 1.00 90.06 223 ARG A O 1
ATOM 1703 N N . VAL A 1 224 ? 5.136 -11.630 19.364 1.00 92.62 224 VAL A N 1
ATOM 1704 C CA . VAL A 1 224 ? 4.141 -12.705 19.233 1.00 92.62 224 VAL A CA 1
ATOM 1705 C C . VAL A 1 224 ? 2.831 -12.142 18.684 1.00 92.62 224 VAL A C 1
ATOM 1707 O O . VAL A 1 224 ? 2.271 -12.723 17.753 1.00 92.62 224 VAL A O 1
ATOM 1710 N N . LEU A 1 225 ? 2.367 -11.012 19.225 1.00 92.25 225 LEU A N 1
ATOM 1711 C CA . LEU A 1 225 ? 1.147 -10.346 18.776 1.00 92.25 225 LEU A CA 1
ATOM 1712 C C . LEU A 1 225 ? 1.265 -9.880 17.323 1.00 92.25 225 LEU A C 1
ATOM 1714 O O . LEU A 1 225 ? 0.372 -10.195 16.542 1.00 92.25 225 LEU A O 1
ATOM 1718 N N . ASP A 1 226 ? 2.377 -9.252 16.935 1.00 89.62 226 ASP A N 1
ATOM 1719 C CA . ASP A 1 226 ? 2.646 -8.836 15.551 1.00 89.62 226 ASP A CA 1
ATOM 1720 C C . ASP A 1 226 ? 2.542 -10.026 14.586 1.00 89.62 226 ASP A C 1
ATOM 1722 O O . ASP A 1 226 ? 1.775 -9.993 13.629 1.00 89.62 226 ASP A O 1
ATOM 1726 N N . SER A 1 227 ? 3.218 -11.140 14.895 1.00 91.88 227 SER A N 1
ATOM 1727 C CA . SER A 1 227 ? 3.153 -12.362 14.077 1.00 91.88 227 SER A CA 1
ATOM 1728 C C . SER A 1 227 ? 1.737 -12.944 13.968 1.00 91.88 227 SER A C 1
ATOM 1730 O O . SER A 1 227 ? 1.371 -13.537 12.948 1.00 91.88 227 SER A O 1
ATOM 1732 N N . CYS A 1 228 ? 0.928 -12.827 15.023 1.00 94.38 228 CYS A N 1
ATOM 1733 C CA . CYS A 1 228 ? -0.460 -13.278 14.989 1.00 94.38 228 CYS A CA 1
ATOM 1734 C C . CYS A 1 228 ? -1.340 -12.326 14.172 1.00 94.38 228 CYS A C 1
ATOM 1736 O O . CYS A 1 228 ? -2.188 -12.793 13.412 1.00 94.38 228 CYS A O 1
ATOM 1738 N N . LEU A 1 229 ? -1.130 -11.015 14.302 1.00 91.81 229 LEU A N 1
ATOM 1739 C CA . LEU A 1 229 ? -1.857 -9.992 13.560 1.00 91.81 229 LEU A CA 1
ATOM 1740 C C . LEU A 1 229 ? -1.546 -10.056 12.067 1.00 91.81 229 LEU A C 1
ATOM 1742 O O . LEU A 1 229 ? -2.487 -10.074 11.282 1.00 91.81 229 LEU A O 1
ATOM 1746 N N . ASP A 1 230 ? -0.283 -10.196 11.668 1.00 89.94 230 ASP A N 1
ATOM 1747 C CA . ASP A 1 230 ? 0.104 -10.368 10.262 1.00 89.94 230 ASP A CA 1
ATOM 1748 C C . ASP A 1 230 ? -0.611 -11.575 9.636 1.00 89.94 230 ASP A C 1
ATOM 1750 O O . ASP A 1 230 ? -1.190 -11.490 8.547 1.00 89.94 230 ASP A O 1
ATOM 1754 N N . HIS A 1 231 ? -0.658 -12.686 10.378 1.00 94.06 231 HIS A N 1
ATOM 1755 C CA . HIS A 1 231 ? -1.341 -13.904 9.958 1.00 94.06 231 HIS A CA 1
ATOM 1756 C C . HIS A 1 231 ? -2.860 -13.714 9.812 1.00 94.06 231 HIS A C 1
ATOM 1758 O O . HIS A 1 231 ? -3.460 -14.186 8.846 1.00 94.06 231 HIS A O 1
ATOM 1764 N N . VAL A 1 232 ? -3.502 -13.020 10.755 1.00 95.06 232 VAL A N 1
ATOM 1765 C CA . VAL A 1 232 ? -4.948 -12.759 10.709 1.00 95.06 232 VAL A CA 1
ATOM 1766 C C . VAL A 1 232 ? -5.288 -11.765 9.604 1.00 95.06 232 VAL A C 1
ATOM 1768 O O . VAL A 1 232 ? -6.158 -12.043 8.782 1.00 95.06 232 VAL A O 1
ATOM 1771 N N . LEU A 1 233 ? -4.613 -10.617 9.567 1.00 91.88 233 LEU A N 1
ATOM 1772 C CA . LEU A 1 233 ? -4.968 -9.491 8.708 1.00 91.88 233 LEU A CA 1
ATOM 1773 C C . LEU A 1 233 ? -4.777 -9.815 7.226 1.00 91.88 233 LEU A C 1
ATOM 1775 O O . LEU A 1 233 ? -5.641 -9.466 6.424 1.00 91.88 233 LEU A O 1
ATOM 1779 N N . GLY A 1 234 ? -3.702 -10.522 6.861 1.00 90.00 234 GLY A N 1
ATOM 1780 C CA . GLY A 1 234 ? -3.465 -10.910 5.470 1.00 90.00 234 GLY A CA 1
ATOM 1781 C C . GLY A 1 234 ? -4.572 -11.803 4.902 1.00 90.00 234 GLY A C 1
ATOM 1782 O O . GLY A 1 234 ? -5.059 -11.563 3.796 1.00 90.00 234 GLY A O 1
ATOM 1783 N N . ASN A 1 235 ? -5.027 -12.786 5.684 1.00 95.19 235 ASN A N 1
ATOM 1784 C CA . ASN A 1 235 ? -6.099 -13.691 5.269 1.00 95.19 235 ASN A CA 1
ATOM 1785 C C . ASN A 1 235 ? -7.488 -13.045 5.379 1.00 95.19 235 ASN A C 1
ATOM 1787 O O . ASN A 1 235 ? -8.312 -13.211 4.482 1.00 95.19 235 ASN A O 1
ATOM 1791 N N . ALA A 1 236 ? -7.748 -12.270 6.438 1.00 93.62 236 ALA A N 1
ATOM 1792 C CA . ALA A 1 236 ? -9.011 -11.555 6.621 1.00 93.62 236 ALA A CA 1
ATOM 1793 C C . ALA A 1 236 ? -9.278 -10.579 5.471 1.00 93.62 236 ALA A C 1
ATOM 1795 O O . ALA A 1 236 ? -10.394 -10.537 4.960 1.00 93.62 236 ALA A O 1
ATOM 1796 N N . ALA A 1 237 ? -8.251 -9.850 5.022 1.00 90.38 237 ALA A N 1
ATOM 1797 C CA . ALA A 1 237 ? -8.359 -8.947 3.884 1.00 90.38 237 ALA A CA 1
ATOM 1798 C C . ALA A 1 237 ? -8.768 -9.687 2.598 1.00 90.38 237 ALA A C 1
ATOM 1800 O O . ALA A 1 237 ? -9.630 -9.207 1.864 1.00 90.38 237 ALA A O 1
ATOM 1801 N N . ALA A 1 238 ? -8.196 -10.870 2.340 1.00 92.44 238 ALA A N 1
ATOM 1802 C CA . ALA A 1 238 ? -8.547 -11.683 1.176 1.00 92.44 238 ALA A CA 1
ATOM 1803 C C . ALA A 1 238 ? -9.985 -12.221 1.254 1.00 92.44 238 ALA A C 1
ATOM 1805 O O . ALA A 1 238 ? -10.729 -12.112 0.280 1.00 92.44 238 ALA A O 1
ATOM 1806 N N . VAL A 1 239 ? -10.394 -12.766 2.406 1.00 94.75 239 VAL A N 1
ATOM 1807 C CA . VAL A 1 239 ? -11.758 -13.285 2.618 1.00 94.75 239 VAL A CA 1
ATOM 1808 C C . VAL A 1 239 ? -12.795 -12.167 2.497 1.00 94.75 239 VAL A C 1
ATOM 1810 O O . VAL A 1 239 ? -13.778 -12.323 1.778 1.00 94.75 239 VAL A O 1
ATOM 1813 N N . ALA A 1 240 ? -12.560 -11.018 3.136 1.00 91.69 240 ALA A N 1
ATOM 1814 C CA . ALA A 1 240 ? -13.466 -9.872 3.081 1.00 91.69 240 ALA A CA 1
ATOM 1815 C C . ALA A 1 240 ? -13.590 -9.288 1.665 1.00 91.69 240 ALA A C 1
ATOM 1817 O O . ALA A 1 240 ? -14.668 -8.862 1.264 1.00 91.69 240 ALA A O 1
ATOM 1818 N N . ALA A 1 241 ? -12.515 -9.342 0.876 1.00 88.12 241 ALA A N 1
ATOM 1819 C CA . ALA A 1 241 ? -12.533 -8.968 -0.535 1.00 88.12 241 ALA A CA 1
ATOM 1820 C C . ALA A 1 241 ? -13.179 -10.032 -1.455 1.00 88.12 241 ALA A C 1
ATOM 1822 O O . ALA A 1 241 ? -13.196 -9.857 -2.672 1.00 88.12 241 ALA A O 1
ATOM 1823 N N . GLY A 1 242 ? -13.719 -11.123 -0.898 1.00 91.50 242 GLY A N 1
ATOM 1824 C CA . GLY A 1 242 ? -14.499 -12.129 -1.622 1.00 91.50 242 GLY A CA 1
ATOM 1825 C C . GLY A 1 242 ? -13.751 -13.418 -1.964 1.00 91.50 242 GLY A C 1
ATOM 1826 O O . GLY A 1 242 ? -14.278 -14.236 -2.720 1.00 91.50 242 GLY A O 1
ATOM 1827 N N . SER A 1 243 ? -12.544 -13.638 -1.433 1.00 93.12 243 SER A N 1
ATOM 1828 C CA . SER A 1 243 ? -11.833 -14.898 -1.656 1.00 93.12 243 SER A CA 1
ATOM 1829 C C . SER A 1 243 ? -12.571 -16.073 -1.016 1.00 93.12 243 SER A C 1
ATOM 1831 O O . SER A 1 243 ? -12.875 -16.056 0.174 1.00 93.12 243 SER A O 1
ATOM 1833 N N . ARG A 1 244 ? -12.799 -17.125 -1.809 1.00 93.44 244 ARG A N 1
ATOM 1834 C CA . ARG A 1 244 ? -13.397 -18.400 -1.373 1.00 93.44 244 ARG A CA 1
ATOM 1835 C C . ARG A 1 244 ? -12.375 -19.535 -1.265 1.00 93.44 244 ARG A C 1
ATOM 1837 O O . ARG A 1 244 ? -12.757 -20.695 -1.273 1.00 93.44 244 ARG A O 1
ATOM 1844 N N . SER A 1 245 ? -11.084 -19.206 -1.234 1.00 94.88 245 SER A N 1
ATOM 1845 C CA . SER A 1 245 ? -10.027 -20.209 -1.081 1.00 94.88 245 SER A CA 1
ATOM 1846 C C . SER A 1 245 ? -10.087 -20.842 0.309 1.00 94.88 245 SER A C 1
ATOM 1848 O O . SER A 1 245 ? -10.075 -20.123 1.315 1.00 94.88 245 SER A O 1
ATOM 1850 N N . ASP A 1 246 ? -10.085 -22.175 0.356 1.00 96.75 246 ASP A N 1
ATOM 1851 C CA . ASP A 1 246 ? -10.038 -22.949 1.598 1.00 96.75 246 ASP A CA 1
ATOM 1852 C C . ASP A 1 246 ? -8.815 -22.581 2.443 1.00 96.75 246 ASP A C 1
ATOM 1854 O O . ASP A 1 246 ? -8.927 -22.466 3.664 1.00 96.75 246 ASP A O 1
ATOM 1858 N N . ASP A 1 247 ? -7.675 -22.295 1.806 1.00 96.88 247 ASP A N 1
ATOM 1859 C CA . ASP A 1 247 ? -6.452 -21.895 2.502 1.00 96.88 247 ASP A CA 1
ATOM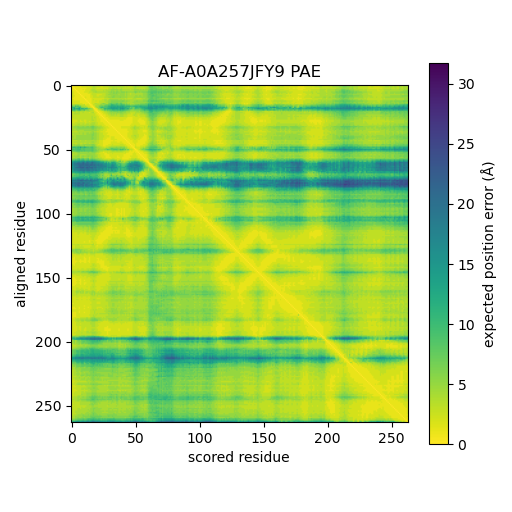 1860 C C . ASP A 1 247 ? -6.625 -20.560 3.231 1.00 96.88 247 ASP A C 1
ATOM 1862 O O . ASP A 1 247 ? -6.258 -20.452 4.401 1.00 96.88 247 ASP A O 1
ATOM 1866 N N . HIS A 1 248 ? -7.236 -19.552 2.597 1.00 96.81 248 HIS A N 1
ATOM 1867 C CA . HIS A 1 248 ? -7.480 -18.258 3.247 1.00 96.81 248 HIS A CA 1
ATOM 1868 C C . HIS A 1 248 ? -8.387 -18.408 4.469 1.00 96.81 248 HIS A C 1
ATOM 1870 O O . HIS A 1 248 ? -8.098 -17.863 5.537 1.00 96.81 248 HIS A O 1
ATOM 1876 N N . ILE A 1 249 ? -9.471 -19.174 4.333 1.00 97.25 249 ILE A N 1
ATOM 1877 C CA . ILE A 1 249 ? -10.437 -19.400 5.413 1.00 97.25 249 ILE A CA 1
ATOM 1878 C C . ILE A 1 249 ? -9.787 -20.207 6.544 1.00 97.25 249 ILE A C 1
ATOM 1880 O O . ILE A 1 249 ? -9.909 -19.859 7.725 1.00 97.25 249 ILE A O 1
ATOM 1884 N N . HIS A 1 250 ? -9.059 -21.269 6.196 1.00 97.69 250 HIS A N 1
ATOM 1885 C CA . HIS A 1 250 ? -8.368 -22.114 7.156 1.00 97.69 250 HIS A CA 1
ATOM 1886 C C . HIS A 1 250 ? -7.303 -21.331 7.927 1.00 97.69 250 HIS A C 1
ATOM 1888 O O . HIS A 1 250 ? -7.308 -21.360 9.162 1.00 97.69 250 HIS A O 1
ATOM 1894 N N . GLN A 1 251 ? -6.419 -20.611 7.230 1.00 98.00 251 GLN A N 1
ATOM 1895 C CA . GLN A 1 251 ? -5.347 -19.842 7.861 1.00 98.00 251 GLN A CA 1
ATOM 1896 C C . GLN A 1 251 ? -5.893 -18.685 8.700 1.00 98.00 251 GLN A C 1
ATOM 1898 O O . GLN A 1 251 ? -5.411 -18.471 9.813 1.00 98.00 251 GLN A O 1
ATOM 1903 N N . LEU A 1 252 ? -6.974 -18.019 8.272 1.00 97.38 252 LEU A N 1
ATOM 1904 C CA . LEU A 1 252 ? -7.662 -17.027 9.103 1.00 97.38 252 LEU A CA 1
ATOM 1905 C C . LEU A 1 252 ? -8.128 -17.633 10.435 1.00 97.38 252 LEU A C 1
ATOM 1907 O O . LEU A 1 252 ? -7.845 -17.089 11.505 1.00 97.38 252 LEU A O 1
ATOM 1911 N N . ARG A 1 253 ? -8.787 -18.798 10.397 1.00 97.62 253 ARG A N 1
ATOM 1912 C CA . ARG A 1 253 ? -9.230 -19.507 11.609 1.00 97.62 253 ARG A CA 1
ATOM 1913 C C . ARG A 1 253 ? -8.050 -19.888 12.510 1.00 97.62 253 ARG A C 1
ATOM 1915 O O . ARG A 1 253 ? -8.136 -19.736 13.730 1.00 97.62 253 ARG A O 1
ATOM 1922 N N . VAL A 1 254 ? -6.947 -20.369 11.931 1.00 97.62 254 VAL A N 1
ATOM 1923 C CA . VAL A 1 254 ? -5.723 -20.699 12.681 1.00 97.62 254 VAL A CA 1
ATOM 1924 C C . VAL A 1 254 ? -5.118 -19.445 13.317 1.00 97.62 254 VAL A C 1
ATOM 1926 O O . VAL A 1 254 ? -4.769 -19.479 14.498 1.00 97.62 254 VAL A O 1
ATOM 1929 N N . GLY A 1 255 ? -5.023 -18.339 12.579 1.00 96.31 255 GLY A N 1
ATOM 1930 C CA . GLY A 1 255 ? -4.528 -17.054 13.069 1.00 96.31 255 GLY A CA 1
ATOM 1931 C C . GLY A 1 255 ? -5.344 -16.517 14.240 1.00 96.31 255 GLY A C 1
ATOM 1932 O O . GLY A 1 255 ? -4.767 -16.170 15.267 1.00 96.31 255 GLY A O 1
ATOM 1933 N N . LEU A 1 256 ? -6.676 -16.547 14.141 1.00 96.69 256 LEU A N 1
ATOM 1934 C CA . LEU A 1 256 ? -7.565 -16.122 15.225 1.00 96.69 256 LEU A CA 1
ATOM 1935 C C . LEU A 1 256 ? -7.383 -16.975 16.485 1.00 96.69 256 LEU A C 1
ATOM 1937 O O . LEU A 1 256 ? -7.384 -16.444 17.594 1.00 96.69 256 LEU A O 1
ATOM 1941 N N . ARG A 1 257 ? -7.182 -18.291 16.335 1.00 97.19 257 ARG A N 1
ATOM 1942 C CA . ARG A 1 257 ? -6.879 -19.174 17.470 1.00 97.19 257 ARG A CA 1
ATOM 1943 C C . ARG A 1 257 ? -5.535 -18.827 18.113 1.00 97.19 257 ARG A C 1
ATOM 1945 O O . ARG A 1 257 ? -5.478 -18.730 19.330 1.00 97.19 257 ARG A O 1
ATOM 1952 N N . ARG A 1 258 ? -4.482 -18.610 17.314 1.00 95.75 258 ARG A N 1
ATOM 1953 C CA . ARG A 1 258 ? -3.158 -18.198 17.820 1.00 95.75 258 ARG A CA 1
ATOM 1954 C C . ARG A 1 258 ? -3.242 -16.882 18.591 1.00 95.75 258 ARG A C 1
ATOM 1956 O O . ARG A 1 258 ? -2.727 -16.807 19.699 1.00 95.75 258 ARG A O 1
ATOM 1963 N N . LEU A 1 259 ? -3.933 -15.886 18.031 1.00 94.19 259 LEU A N 1
ATOM 1964 C CA . LEU A 1 259 ? -4.101 -14.580 18.665 1.00 94.19 259 LEU A CA 1
ATOM 1965 C C . LEU A 1 259 ? -4.809 -14.699 20.020 1.00 94.19 259 LEU A C 1
ATOM 1967 O O . LEU A 1 259 ? -4.345 -14.114 20.986 1.00 94.19 259 LEU A O 1
ATOM 1971 N N . ARG A 1 260 ? -5.873 -15.510 20.111 1.00 94.38 260 ARG A N 1
ATOM 1972 C CA . ARG A 1 260 ? -6.601 -15.776 21.367 1.00 94.38 260 ARG A CA 1
ATOM 1973 C C . ARG A 1 260 ? -5.771 -16.480 22.438 1.00 94.38 260 ARG A C 1
ATOM 1975 O O . ARG A 1 260 ? -6.107 -16.366 23.602 1.00 94.38 260 ARG A O 1
ATOM 1982 N N . THR A 1 261 ? -4.755 -17.249 22.053 1.00 93.50 261 THR A N 1
ATOM 1983 C CA . THR A 1 261 ? -3.836 -17.903 22.999 1.00 93.50 261 THR A CA 1
ATOM 1984 C C . THR A 1 261 ? -2.722 -16.963 23.464 1.00 93.50 261 THR A C 1
ATOM 1986 O O . THR A 1 261 ? -2.133 -17.195 24.512 1.00 93.50 261 THR A O 1
ATOM 1989 N N . ALA A 1 262 ? -2.395 -15.939 22.671 1.00 88.75 262 ALA A N 1
ATOM 1990 C CA . ALA A 1 262 ? -1.333 -14.986 22.979 1.00 88.75 262 ALA A CA 1
ATOM 1991 C C . ALA A 1 262 ? -1.776 -13.837 23.904 1.00 88.75 262 ALA A C 1
ATOM 1993 O O . ALA A 1 262 ? -0.909 -13.180 24.480 1.00 88.75 262 ALA A O 1
ATOM 1994 N N . VAL A 1 263 ? -3.088 -13.582 24.002 1.00 83.56 263 VAL A N 1
ATOM 1995 C CA . VAL A 1 263 ? -3.717 -12.602 24.909 1.00 83.56 263 VAL A CA 1
ATOM 1996 C C . VAL A 1 263 ? -4.250 -13.278 26.162 1.00 83.56 263 VAL A C 1
ATOM 1998 O O . VAL A 1 263 ? -4.202 -12.616 27.218 1.00 83.56 263 VAL A O 1
#

pLDDT: mean 91.15, std 8.33, range [45.06, 98.0]

Foldseek 3Di:
DFFDPVQLVVVVVVLVVQVWDKDKKKKWWKDAPVRLQVVQQKTWIWIDDPFWTKIKIWHDPPDPPDIDIDIDIDDGNDPPDDDDQLVSQCDDPSNVSQQVSCVVQCRRPGDMDGFKMDIWIKTWHWDDDPAFIKIKIWTWDWMGGPPFIDTGTDIDIDTPDGDPVVSVVVVVVCCVPRVDDDAPQDPVNCSVCVSVVHDADDQDAQDDQDDDPPDDPVVSLVSQLVSLCVQQRSLVNCVVVPDPDPRSVVSNVVSVVSNVVSD

Secondary structure (DSSP, 8-state):
-B--GGGHHHHHHHHHTTT-EEEEEEEEEEE-TT-HHHHTTEEEEEEEETTEEEEEEEEEEEETTEEEEEEEEEEES-SSPPPP-GGGG-SHHHHHHHHHHTTTTTGGG---EEEEEEEEEEEEEEEE-SSEEEEEEEEEEEEEETTEEEEEEEEEEEEEEE-THHHHHHHHHHHHHH--B-----HHHHHHHHHTT-SSPPPPPP-PPP--TT--HHHHHHHHHHHHHHHHHHHHHHHHTT---HHHHHHHHHHHHHHHHH-

Radius of gyration: 19.93 Å; Cα contacts (8 Å, |Δi|>4): 461; chains: 1; bounding box: 47×44×52 Å